Protein AF-A0A8T4VM24-F1 (afdb_monomer_lite)

Foldseek 3Di:
DPPPVVVVVVVVVVVVVVVVVPPDDPPPPPVPPPQAQDAQALVVAPLSDWQDLHSGGTGHDDPLADALDARPQRQWGQHPVSHIDGAAEFFDFADWFSSHRDGDCSHPPPDDVVVVQNWRWTQDPRGTHTDRPDDPLVVVVWDKWFFPVQADPVLDGDPPDPDTDIDTDNAPPLADPVRGDACNTRVSNHD

Secondary structure (DSSP, 8-state):
--SHHHHHHHHHHHHHHHHHTTS------------PPEESSGGGSTTS-EE-SSTTSEEEPPSSPPTT-B-TTSSEEE-TTS-EEEPB-TT-B-SSGGGB----GGG-TT--TTTS--EEEEEETTEEEEEE---HHHHTT-EEEE-GGGB-TTS-B-TT-SS--EEEE-TTSS---TTT--TTT-TTT--

Radius of gyration: 28.68 Å; chains: 1; bounding box: 94×38×61 Å

pLDDT: mean 78.23, std 16.83, range [34.44, 97.75]

Structure (mmCIF, N/CA/C/O backbone):
data_AF-A0A8T4VM24-F1
#
_entry.id   AF-A0A8T4VM24-F1
#
loop_
_atom_site.group_PDB
_atom_site.id
_atom_site.type_symbol
_atom_site.label_atom_id
_atom_site.label_alt_id
_atom_site.label_comp_id
_atom_site.label_asym_id
_atom_site.label_entity_id
_atom_site.label_seq_id
_atom_site.pdbx_PDB_ins_code
_atom_site.Cartn_x
_atom_site.Cartn_y
_atom_site.Cartn_z
_atom_site.occupancy
_atom_site.B_iso_or_equiv
_atom_site.auth_seq_id
_atom_site.auth_comp_id
_atom_site.auth_asym_id
_atom_site.auth_atom_id
_atom_site.pdbx_PDB_model_num
ATOM 1 N N . MET A 1 1 ? 70.307 11.155 39.163 1.00 54.69 1 MET A N 1
ATOM 2 C CA . MET A 1 1 ? 69.550 10.324 38.195 1.00 54.69 1 MET A CA 1
ATOM 3 C C . MET A 1 1 ? 68.035 10.448 38.436 1.00 54.69 1 MET A C 1
ATOM 5 O O . MET A 1 1 ? 67.417 9.500 38.891 1.00 54.69 1 MET A O 1
ATOM 9 N N . LYS A 1 2 ? 67.427 11.621 38.186 1.00 53.53 2 LYS A N 1
ATOM 10 C CA . LYS A 1 2 ? 65.974 11.867 38.383 1.00 53.53 2 LYS A CA 1
ATOM 11 C C . LYS A 1 2 ? 65.293 12.600 37.208 1.00 53.53 2 LYS A C 1
ATOM 13 O O . LYS A 1 2 ? 64.174 13.062 37.354 1.00 53.53 2 LYS A O 1
ATOM 18 N N . SER A 1 3 ? 65.947 12.705 36.045 1.00 57.78 3 SER A N 1
ATOM 19 C CA . SER A 1 3 ? 65.457 13.546 34.932 1.00 57.78 3 SER A CA 1
ATOM 20 C C . SER A 1 3 ? 64.885 12.765 33.737 1.00 57.78 3 SER A C 1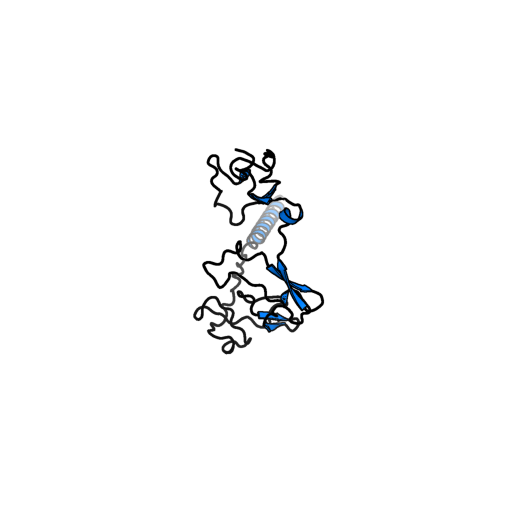
ATOM 22 O O . SER A 1 3 ? 64.125 13.311 32.947 1.00 57.78 3 SER A O 1
ATOM 24 N N . LEU A 1 4 ? 65.192 11.468 33.600 1.00 56.41 4 LEU A N 1
ATOM 25 C CA . LEU A 1 4 ? 64.791 10.709 32.405 1.00 56.41 4 LEU A CA 1
ATOM 26 C C . LEU A 1 4 ? 63.320 10.249 32.437 1.00 56.41 4 LEU A C 1
ATOM 28 O O . LEU A 1 4 ? 62.682 10.142 31.395 1.00 56.41 4 LEU A O 1
ATOM 32 N N . SER A 1 5 ? 62.762 10.019 33.632 1.00 63.94 5 SER A N 1
ATOM 33 C CA . SER A 1 5 ? 61.401 9.481 33.787 1.00 63.94 5 SER A CA 1
ATOM 34 C C . SER A 1 5 ? 60.309 10.501 33.457 1.00 63.94 5 SER A C 1
ATOM 36 O O . SER A 1 5 ? 59.282 10.131 32.896 1.00 63.94 5 SER A O 1
ATOM 38 N N . SER A 1 6 ? 60.524 11.782 33.771 1.00 63.25 6 SER A N 1
ATOM 39 C CA . SER A 1 6 ? 59.529 12.832 33.509 1.00 63.25 6 SER A CA 1
ATOM 40 C C . SER A 1 6 ? 59.465 13.214 32.030 1.00 63.25 6 SER A C 1
ATOM 42 O O . SER A 1 6 ? 58.408 13.600 31.541 1.00 63.25 6 SER A O 1
ATOM 44 N N . PHE A 1 7 ? 60.574 13.059 31.301 1.00 68.56 7 PHE A N 1
ATOM 45 C CA . PHE A 1 7 ? 60.635 13.379 29.875 1.00 68.56 7 PHE A CA 1
ATOM 46 C C . PHE A 1 7 ? 59.902 12.333 29.020 1.00 68.56 7 PHE A C 1
ATOM 48 O O . PHE A 1 7 ? 59.173 12.685 28.097 1.00 68.56 7 PHE A O 1
ATOM 55 N N . LEU A 1 8 ? 60.016 11.049 29.381 1.00 69.44 8 LEU A N 1
ATOM 56 C CA . LEU A 1 8 ? 59.275 9.962 28.729 1.00 69.44 8 LEU A CA 1
ATOM 57 C C . LEU A 1 8 ? 57.761 10.060 28.971 1.00 69.44 8 LEU A C 1
ATOM 59 O O . LEU A 1 8 ? 56.984 9.818 28.051 1.00 69.44 8 LEU A O 1
ATOM 63 N N . PHE A 1 9 ? 57.340 10.481 30.169 1.00 71.00 9 PHE A N 1
ATOM 64 C CA . PHE A 1 9 ? 55.920 10.686 30.477 1.00 71.00 9 PHE A CA 1
ATOM 65 C C . PHE A 1 9 ? 55.301 11.834 29.671 1.00 71.00 9 PHE A C 1
ATOM 67 O O . PHE A 1 9 ? 54.174 11.708 29.197 1.00 71.00 9 PHE A O 1
ATOM 74 N N . LEU A 1 10 ? 56.046 12.927 29.467 1.00 72.88 10 LEU A N 1
ATOM 75 C CA . LEU A 1 10 ? 55.576 14.069 28.681 1.00 72.88 10 LEU A CA 1
ATOM 76 C C . LEU A 1 10 ? 55.412 13.707 27.195 1.00 72.88 10 LEU A C 1
ATOM 78 O O . LEU A 1 10 ? 54.407 14.057 26.584 1.00 72.88 10 LEU A O 1
ATOM 82 N N . ILE A 1 11 ? 56.365 12.955 26.628 1.00 75.69 11 ILE A N 1
ATOM 83 C CA . ILE A 1 11 ? 56.291 12.492 25.233 1.00 75.69 11 ILE A CA 1
ATOM 84 C C . ILE A 1 11 ? 55.108 11.535 25.045 1.00 75.69 11 ILE A C 1
ATOM 86 O O . ILE A 1 11 ? 54.380 11.658 24.062 1.00 75.69 11 ILE A O 1
ATOM 90 N N . PHE A 1 12 ? 54.871 10.632 26.001 1.00 74.56 12 PHE A N 1
ATOM 91 C CA . PHE A 1 12 ? 53.735 9.712 25.946 1.00 74.56 12 PHE A CA 1
ATOM 92 C C . PHE A 1 12 ? 52.389 10.453 26.010 1.00 74.56 12 PHE A C 1
ATOM 94 O O . PHE A 1 12 ? 51.487 10.144 25.236 1.00 74.56 12 PHE A O 1
ATOM 101 N N . PHE A 1 13 ? 52.266 11.483 26.856 1.00 71.38 13 PHE A N 1
ATOM 102 C CA . PHE A 1 13 ? 51.047 12.297 26.947 1.00 71.38 13 PHE A CA 1
ATOM 103 C C . PHE A 1 13 ? 50.781 13.127 25.682 1.00 71.38 13 PHE A C 1
ATOM 105 O O . PHE A 1 13 ? 49.633 13.241 25.256 1.00 71.38 13 PHE A O 1
ATOM 112 N N . ILE A 1 14 ? 51.829 13.664 25.046 1.00 72.94 14 ILE A N 1
ATOM 113 C CA . ILE A 1 14 ? 51.708 14.387 23.769 1.00 72.94 14 ILE A CA 1
ATOM 114 C C . ILE A 1 14 ? 51.283 13.430 22.646 1.00 72.94 14 ILE A C 1
ATOM 116 O O . ILE A 1 14 ? 50.411 13.775 21.849 1.00 72.94 14 ILE A O 1
ATOM 120 N N . PHE A 1 15 ? 51.828 12.209 22.609 1.00 66.94 15 PHE A N 1
ATOM 121 C CA . PHE A 1 15 ? 51.398 11.187 21.649 1.00 66.94 15 PHE A CA 1
ATOM 122 C C . PHE A 1 15 ? 49.940 10.757 21.868 1.00 66.94 15 PHE A C 1
ATOM 124 O O . PHE A 1 15 ? 49.201 10.590 20.899 1.00 66.94 15 PHE A O 1
ATOM 131 N N . LEU A 1 16 ? 49.496 10.639 23.124 1.00 66.06 16 LEU A N 1
ATOM 132 C CA . LEU A 1 16 ? 48.107 10.303 23.447 1.00 66.06 16 LEU A CA 1
ATOM 133 C C . LEU A 1 16 ? 47.133 11.424 23.032 1.00 66.06 16 LEU A C 1
ATOM 135 O O . LEU A 1 16 ? 46.078 11.142 22.469 1.00 66.06 16 LEU A O 1
ATOM 139 N N . LEU A 1 17 ? 47.502 12.694 23.236 1.00 61.34 17 LEU A N 1
ATOM 140 C CA . LEU A 1 17 ? 46.703 13.856 22.814 1.00 61.34 17 LEU A CA 1
ATOM 141 C C . LEU A 1 17 ? 46.609 13.995 21.283 1.00 61.34 17 LEU A C 1
ATOM 143 O O . LEU A 1 17 ? 45.563 14.392 20.763 1.00 61.34 17 LEU A O 1
ATOM 147 N N . LEU A 1 18 ? 47.663 13.618 20.549 1.00 59.31 18 LEU A N 1
ATOM 148 C CA . LEU A 1 18 ? 47.644 13.592 19.081 1.00 59.31 18 LEU A CA 1
ATOM 149 C C . LEU A 1 18 ? 46.754 12.468 18.526 1.00 59.31 18 LEU A C 1
ATOM 151 O O . LEU A 1 18 ? 46.102 12.667 17.503 1.00 59.31 18 LEU A O 1
ATOM 155 N N . LEU A 1 19 ? 46.662 11.322 19.209 1.00 57.09 19 LEU A N 1
ATOM 156 C CA . LEU A 1 19 ? 45.787 10.217 18.795 1.00 57.09 19 LEU A CA 1
ATOM 157 C C . LEU A 1 19 ? 44.297 10.506 19.049 1.00 57.09 19 LEU A C 1
ATOM 159 O O . LEU A 1 19 ? 43.461 10.109 18.242 1.00 57.09 19 LEU A O 1
ATOM 163 N N . VAL A 1 20 ? 43.953 11.251 20.107 1.00 55.91 20 VAL A N 1
ATOM 164 C CA . VAL A 1 20 ? 42.552 11.618 20.416 1.00 55.91 20 VAL A CA 1
ATOM 165 C C . VAL A 1 20 ? 42.002 12.702 19.473 1.00 55.91 20 VAL A C 1
ATOM 167 O O . VAL A 1 20 ? 40.793 12.809 19.289 1.00 55.91 20 VAL A O 1
ATOM 170 N N . SER A 1 21 ? 42.865 13.459 18.788 1.00 50.72 21 SER A N 1
ATOM 171 C CA . SER A 1 21 ? 42.436 14.520 17.859 1.00 50.72 21 SER A CA 1
ATOM 172 C C . SER A 1 21 ? 42.101 14.032 16.437 1.00 50.72 21 SER A C 1
ATOM 174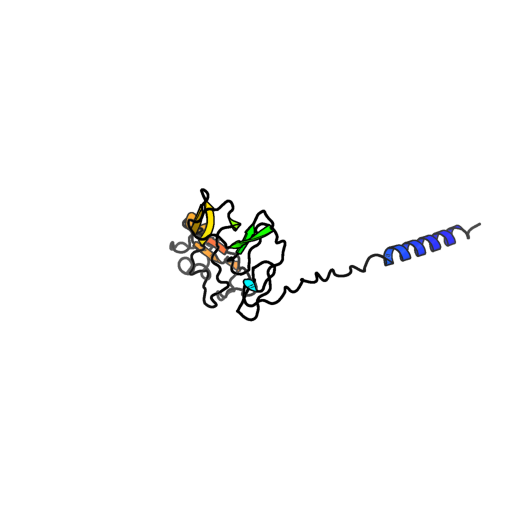 O O . SER A 1 21 ? 41.745 14.847 15.589 1.00 50.72 21 SER A O 1
ATOM 176 N N . CYS A 1 22 ? 42.197 12.726 16.146 1.00 47.12 22 CYS A N 1
ATOM 177 C CA . CYS A 1 22 ? 41.862 12.169 14.822 1.00 47.12 22 CYS A CA 1
ATOM 178 C C . CYS A 1 22 ? 40.456 11.555 14.713 1.00 47.12 22 CYS A C 1
ATOM 180 O O . CYS A 1 22 ? 40.045 11.164 13.622 1.00 47.12 22 CYS A O 1
ATOM 182 N N . THR A 1 23 ? 39.675 11.506 15.789 1.00 52.84 23 THR A N 1
ATOM 183 C CA . THR A 1 23 ? 38.293 11.007 15.751 1.00 52.84 23 THR A CA 1
ATOM 184 C C . THR A 1 23 ? 37.308 12.153 15.887 1.00 52.84 23 THR A C 1
ATOM 186 O O . THR A 1 23 ? 36.787 12.371 16.971 1.00 52.84 23 THR A O 1
ATOM 189 N N . GLN A 1 24 ? 37.083 12.893 14.798 1.00 49.53 24 GLN A N 1
ATOM 190 C CA . GLN A 1 24 ? 35.787 13.489 14.428 1.00 49.53 24 GLN A CA 1
ATOM 191 C C . GLN A 1 24 ? 35.957 14.401 13.210 1.00 49.53 24 GLN A C 1
ATOM 193 O O . GLN A 1 24 ? 35.936 15.626 13.270 1.00 49.53 24 GLN A O 1
ATOM 198 N N . LYS A 1 25 ? 36.065 13.763 12.049 1.00 38.47 25 LYS A N 1
ATOM 199 C CA . LYS A 1 25 ? 35.406 14.280 10.858 1.00 38.47 25 LYS A CA 1
ATOM 200 C C . LYS A 1 25 ? 34.640 13.112 10.266 1.00 38.47 25 LYS A C 1
ATOM 202 O O . LYS A 1 25 ? 35.068 12.480 9.307 1.00 38.47 25 LYS A O 1
ATOM 207 N N . THR A 1 26 ? 33.515 12.782 10.899 1.00 41.69 26 THR A N 1
ATOM 208 C CA . THR A 1 26 ? 32.402 12.203 10.156 1.00 41.69 26 THR A CA 1
ATOM 209 C C . THR A 1 26 ? 32.073 13.246 9.102 1.00 41.69 26 THR A C 1
ATOM 211 O O . THR A 1 26 ? 31.365 14.216 9.369 1.00 41.69 26 THR A O 1
ATOM 214 N N . ASN A 1 27 ? 32.688 13.110 7.926 1.00 38.38 27 ASN A N 1
ATOM 215 C CA . ASN A 1 27 ? 32.077 13.607 6.714 1.00 38.38 27 ASN A CA 1
ATOM 216 C C . ASN A 1 27 ? 30.661 13.059 6.788 1.00 38.38 27 ASN A C 1
ATOM 218 O O . ASN A 1 27 ? 30.475 11.840 6.773 1.00 38.38 27 ASN A O 1
ATOM 222 N N . GLY A 1 28 ? 29.694 13.950 7.006 1.00 36.78 28 GLY A N 1
ATOM 223 C CA . GLY A 1 28 ? 28.322 13.618 6.714 1.00 36.78 28 GLY A CA 1
ATOM 224 C C . GLY A 1 28 ? 28.366 13.033 5.316 1.00 36.78 28 GLY A C 1
ATOM 225 O O . GLY A 1 28 ? 28.791 13.706 4.376 1.00 36.78 28 GLY A O 1
ATOM 226 N N . ASN A 1 29 ? 28.028 11.752 5.205 1.00 35.75 29 ASN A N 1
ATOM 227 C CA . ASN A 1 29 ? 27.431 11.273 3.982 1.00 35.75 29 ASN A CA 1
ATOM 228 C C . ASN A 1 29 ? 26.190 12.152 3.823 1.00 35.75 29 ASN A C 1
ATOM 230 O O . ASN A 1 29 ? 25.115 11.821 4.314 1.00 35.75 29 ASN A O 1
ATOM 234 N N . GLU A 1 30 ? 26.351 13.305 3.176 1.00 35.56 30 GLU A N 1
ATOM 235 C CA . GLU A 1 30 ? 25.342 13.742 2.237 1.00 35.56 30 GLU A CA 1
ATOM 236 C C . GLU A 1 30 ? 25.200 12.551 1.300 1.00 35.56 30 GLU A C 1
ATOM 238 O O . GLU A 1 30 ? 26.004 12.336 0.390 1.00 35.56 30 GLU A O 1
ATOM 243 N N . ILE A 1 31 ? 24.225 11.699 1.611 1.00 37.66 31 ILE A N 1
ATOM 244 C CA . ILE A 1 31 ? 23.592 10.871 0.609 1.00 37.66 31 ILE A CA 1
ATOM 245 C C . ILE A 1 31 ? 23.132 11.907 -0.407 1.00 37.66 31 ILE A C 1
ATOM 247 O O . ILE A 1 31 ? 22.137 12.597 -0.195 1.00 37.66 31 ILE A O 1
ATOM 251 N N . LYS A 1 32 ? 23.936 12.116 -1.454 1.00 34.44 32 LYS A N 1
ATOM 252 C CA . LYS A 1 32 ? 23.466 12.766 -2.663 1.00 34.44 32 LYS A CA 1
ATOM 253 C C . LYS A 1 32 ? 22.351 11.859 -3.136 1.00 34.44 32 LYS A C 1
ATOM 255 O O . LYS A 1 32 ? 22.608 10.822 -3.735 1.00 34.44 32 LYS A O 1
ATOM 260 N N . GLN A 1 33 ? 21.134 12.206 -2.745 1.00 44.69 33 GLN A N 1
ATOM 261 C CA . GLN A 1 33 ? 19.932 11.700 -3.360 1.00 44.69 33 GLN A CA 1
ATOM 262 C C . GLN A 1 33 ? 20.131 12.041 -4.836 1.00 44.69 33 GLN A C 1
ATOM 264 O O . GLN A 1 33 ? 20.170 13.222 -5.188 1.00 44.69 33 GLN A O 1
ATOM 269 N N . GLU A 1 34 ? 20.459 11.041 -5.656 1.00 51.16 34 GLU A N 1
ATOM 270 C CA . GLU A 1 34 ? 20.557 11.224 -7.098 1.00 51.16 34 GLU A CA 1
ATOM 271 C C . GLU A 1 34 ? 19.200 11.767 -7.532 1.00 51.16 34 GLU A C 1
ATOM 273 O O . GLU A 1 34 ? 18.199 11.055 -7.519 1.00 51.16 34 GLU A O 1
ATOM 278 N N . GLN A 1 35 ? 19.138 13.073 -7.794 1.00 56.75 35 GLN A N 1
ATOM 279 C CA . GLN A 1 35 ? 17.947 13.695 -8.342 1.00 56.75 35 GLN A CA 1
ATOM 280 C C . GLN A 1 35 ? 17.743 13.051 -9.713 1.00 56.75 35 GLN A C 1
ATOM 282 O O . GLN A 1 35 ? 18.583 13.210 -10.602 1.00 56.75 35 GLN A O 1
ATOM 287 N N . GLY A 1 36 ? 16.694 12.235 -9.831 1.00 67.62 36 GLY A N 1
ATOM 288 C CA . GLY A 1 36 ? 16.365 11.521 -11.060 1.00 67.62 36 GLY A CA 1
ATOM 289 C C . GLY A 1 36 ? 16.137 12.484 -12.226 1.00 67.62 36 GLY A C 1
ATOM 290 O O . GLY A 1 36 ? 15.874 13.668 -12.035 1.00 67.62 36 GLY A O 1
ATOM 291 N N . ILE A 1 37 ? 16.263 11.980 -13.454 1.00 82.75 37 ILE A N 1
ATOM 292 C CA . ILE A 1 37 ? 16.047 12.775 -14.672 1.00 82.75 37 ILE A CA 1
ATOM 293 C C . ILE A 1 37 ? 14.566 13.138 -14.766 1.00 82.75 37 ILE A C 1
ATOM 295 O O . ILE A 1 37 ? 13.736 12.235 -14.753 1.00 82.75 37 ILE A O 1
ATOM 299 N N . ASP A 1 38 ? 14.231 14.41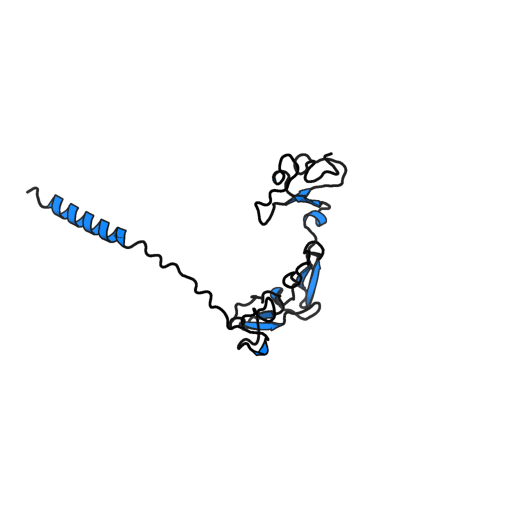9 -14.904 1.00 86.88 38 ASP A N 1
ATOM 300 C CA . ASP A 1 38 ? 12.834 14.832 -15.047 1.00 86.88 38 ASP A CA 1
ATOM 301 C C . ASP A 1 38 ? 12.168 14.171 -16.260 1.00 86.88 38 ASP A C 1
ATOM 303 O O . ASP A 1 38 ? 12.717 14.128 -17.366 1.00 86.88 38 ASP A O 1
ATOM 307 N N . CYS A 1 39 ? 10.942 13.702 -16.076 1.00 83.88 39 CYS A N 1
ATOM 308 C CA . CYS A 1 39 ? 10.157 13.077 -17.124 1.00 83.88 39 CYS A CA 1
ATOM 309 C C . CYS A 1 39 ? 8.696 13.497 -17.040 1.00 83.88 39 CYS A C 1
ATOM 311 O O . CYS A 1 39 ? 8.155 13.791 -15.978 1.00 83.88 39 CYS A O 1
ATOM 313 N N . ARG A 1 40 ? 8.038 13.527 -18.198 1.00 82.38 40 ARG A N 1
ATOM 314 C CA . ARG A 1 40 ? 6.594 13.794 -18.318 1.00 82.38 40 ARG A CA 1
ATOM 315 C C . ARG A 1 40 ? 5.812 12.546 -18.703 1.00 82.38 40 ARG A C 1
ATOM 317 O O . ARG A 1 40 ? 4.647 12.412 -18.357 1.00 82.38 40 ARG A O 1
ATOM 324 N N . GLU A 1 41 ? 6.482 11.630 -19.393 1.00 83.19 41 GLU A N 1
ATOM 325 C CA . GLU A 1 41 ? 5.939 10.380 -19.903 1.00 83.19 41 GLU A CA 1
ATOM 326 C C . GLU A 1 41 ? 6.970 9.265 -19.703 1.00 83.19 41 GLU A C 1
ATOM 328 O O . GLU A 1 41 ? 8.177 9.510 -19.726 1.00 83.19 41 GLU A O 1
ATOM 333 N N . HIS A 1 42 ? 6.494 8.030 -19.543 1.00 85.38 42 HIS A N 1
ATOM 334 C CA . HIS A 1 42 ? 7.317 6.826 -19.377 1.00 85.38 42 HIS A CA 1
ATOM 335 C C . HIS A 1 42 ? 8.352 6.643 -20.501 1.00 85.38 42 HIS A C 1
ATOM 337 O O . HIS A 1 42 ? 9.501 6.293 -20.243 1.00 85.38 42 HIS A O 1
ATOM 343 N N . SER A 1 43 ? 7.965 6.966 -21.739 1.00 83.62 43 SER A N 1
ATOM 344 C CA . SER A 1 43 ? 8.801 6.875 -22.945 1.00 83.62 43 SER A CA 1
ATOM 345 C C . SER A 1 43 ? 10.029 7.792 -22.931 1.00 83.62 43 SER A C 1
ATOM 347 O O . SER A 1 43 ? 10.970 7.555 -23.687 1.00 83.62 43 SER A O 1
ATOM 349 N N . ALA A 1 44 ? 10.036 8.832 -22.091 1.00 86.12 44 ALA A N 1
ATOM 350 C CA . ALA A 1 44 ? 11.164 9.749 -21.963 1.00 86.12 44 ALA A CA 1
ATOM 351 C C . ALA A 1 44 ? 12.309 9.166 -21.119 1.00 86.12 44 ALA A C 1
ATOM 353 O O . ALA A 1 44 ? 13.430 9.672 -21.174 1.00 86.12 44 ALA A O 1
ATOM 354 N N . CYS A 1 45 ? 12.038 8.118 -20.339 1.00 86.44 45 CYS A N 1
ATOM 355 C CA . CYS A 1 45 ? 12.998 7.548 -19.409 1.00 86.44 45 CYS A CA 1
ATOM 356 C C . CYS A 1 45 ? 13.791 6.398 -20.025 1.00 86.44 45 CYS A C 1
ATOM 358 O O . CYS A 1 45 ? 13.193 5.538 -20.670 1.00 86.44 45 CYS A O 1
ATOM 360 N N . PRO A 1 46 ? 15.109 6.306 -19.761 1.00 87.44 46 PRO A N 1
ATOM 361 C CA . PRO A 1 46 ? 15.901 5.134 -20.135 1.00 87.44 46 PRO A CA 1
ATOM 362 C C . PRO A 1 46 ? 15.321 3.829 -19.577 1.00 87.44 46 PRO A C 1
ATOM 364 O O . PRO A 1 46 ? 15.240 2.843 -20.299 1.00 87.44 46 PRO A O 1
ATOM 367 N N . SER A 1 47 ? 14.826 3.877 -18.337 1.00 86.81 47 SER A N 1
ATOM 368 C CA . SER A 1 47 ? 14.151 2.767 -17.658 1.00 86.81 47 SER A CA 1
ATOM 369 C C . SER A 1 47 ? 12.761 2.447 -18.213 1.00 86.81 47 SER A C 1
ATOM 371 O O . SER A 1 47 ? 12.123 1.493 -17.773 1.00 86.81 47 SER A O 1
ATOM 373 N N . GLY A 1 48 ? 12.242 3.274 -19.125 1.00 88.06 48 GLY A N 1
ATOM 374 C CA . GLY A 1 48 ? 10.870 3.189 -19.610 1.00 88.06 48 GLY A CA 1
ATOM 375 C C . GLY A 1 48 ? 9.819 3.518 -18.549 1.00 88.06 48 GLY A C 1
ATOM 376 O O . GLY A 1 48 ? 8.639 3.305 -18.806 1.00 88.06 48 GLY A O 1
ATOM 377 N N . VAL A 1 49 ? 10.209 4.023 -17.369 1.00 88.69 49 VAL A N 1
ATOM 378 C CA . VAL A 1 49 ? 9.282 4.352 -16.281 1.00 88.69 49 VAL A CA 1
ATOM 379 C C . VAL A 1 49 ? 9.555 5.736 -15.715 1.00 88.69 49 VAL A C 1
ATOM 381 O O . VAL A 1 49 ? 10.621 6.030 -15.184 1.00 88.69 49 VAL A O 1
ATOM 384 N N . CYS A 1 50 ? 8.533 6.580 -15.795 1.00 88.12 50 CYS A N 1
ATOM 385 C CA . CYS A 1 50 ? 8.477 7.867 -15.140 1.00 88.12 50 CYS A CA 1
ATOM 386 C C . CYS A 1 50 ? 7.707 7.748 -13.814 1.00 88.12 50 CYS A C 1
ATOM 388 O O . CYS A 1 50 ? 6.520 7.415 -13.817 1.00 88.12 50 CYS A O 1
ATOM 390 N N . ASN A 1 51 ? 8.385 7.987 -12.691 1.00 82.19 51 ASN A N 1
ATOM 391 C CA . ASN A 1 51 ? 7.805 7.992 -11.348 1.00 82.19 51 ASN A CA 1
ATOM 392 C C . ASN A 1 51 ? 7.220 9.387 -11.063 1.00 82.19 51 ASN A C 1
ATOM 394 O O . ASN A 1 51 ? 7.935 10.376 -11.223 1.00 82.19 51 ASN A O 1
ATOM 398 N N . HIS A 1 52 ? 5.924 9.512 -10.743 1.00 69.50 52 HIS A N 1
ATOM 399 C CA . HIS A 1 52 ? 5.200 10.780 -10.970 1.00 69.50 52 HIS A CA 1
ATOM 400 C C . HIS A 1 52 ? 4.141 11.171 -9.932 1.00 69.50 52 HIS A C 1
ATOM 402 O O . HIS A 1 52 ? 3.283 10.354 -9.611 1.00 69.50 52 HIS A O 1
ATOM 408 N N . TYR A 1 53 ? 4.128 12.468 -9.563 1.00 58.12 53 TYR A N 1
ATOM 409 C CA . TYR A 1 53 ? 3.182 13.182 -8.670 1.00 58.12 53 TYR A CA 1
ATOM 410 C C . TYR A 1 53 ? 2.183 14.104 -9.416 1.00 58.12 53 TYR A C 1
ATOM 412 O O . TYR A 1 53 ? 1.098 14.367 -8.908 1.00 58.12 53 TYR A O 1
ATOM 420 N N . LYS A 1 54 ? 2.527 14.606 -10.612 1.00 50.09 54 LYS A N 1
ATOM 421 C CA . LYS A 1 54 ? 1.732 15.450 -11.545 1.00 50.09 54 LYS A CA 1
ATOM 422 C C . LYS A 1 54 ? 2.603 15.650 -12.788 1.00 50.09 54 LYS A C 1
ATOM 424 O O . LYS A 1 54 ? 3.807 15.749 -12.612 1.00 50.09 54 LYS A O 1
ATOM 429 N N . ALA A 1 55 ? 2.035 15.792 -13.989 1.00 51.72 55 ALA A N 1
ATOM 430 C CA . ALA A 1 55 ? 2.748 15.798 -15.286 1.00 51.72 55 ALA A CA 1
ATOM 431 C C . ALA A 1 55 ? 4.045 16.647 -15.393 1.00 51.72 55 ALA A C 1
ATOM 433 O O . ALA A 1 55 ? 4.866 16.375 -16.266 1.00 51.72 55 ALA A O 1
ATOM 434 N N . ASP A 1 56 ? 4.261 17.622 -14.504 1.00 54.84 56 ASP A N 1
ATOM 435 C CA . ASP A 1 56 ? 5.434 18.504 -14.462 1.00 54.84 56 ASP A CA 1
ATOM 436 C C . ASP A 1 56 ? 6.499 18.147 -13.395 1.00 54.84 56 ASP A C 1
ATOM 438 O O . ASP A 1 56 ? 7.494 18.857 -13.293 1.00 54.84 56 ASP A O 1
ATOM 442 N N . LEU A 1 57 ? 6.306 17.098 -12.582 1.00 65.75 57 LEU A N 1
ATOM 443 C CA . LEU A 1 57 ? 7.127 16.791 -11.391 1.00 65.75 57 LEU A CA 1
ATOM 444 C C . LEU A 1 57 ? 7.613 15.333 -11.322 1.00 65.75 57 LEU A C 1
ATOM 446 O O . LEU A 1 57 ? 7.807 14.785 -10.239 1.00 65.75 57 LEU A O 1
ATOM 450 N N . GLY A 1 58 ? 7.752 14.677 -12.467 1.00 77.19 58 GLY A N 1
ATOM 451 C CA . GLY A 1 58 ? 8.124 13.267 -12.524 1.00 77.19 58 GLY A CA 1
ATOM 452 C C . GLY A 1 58 ? 9.603 13.117 -12.675 1.00 77.19 58 GLY A C 1
ATOM 453 O O . GLY A 1 58 ? 10.238 13.932 -13.333 1.00 77.19 58 GLY A O 1
ATOM 454 N N . THR A 1 59 ? 10.129 12.042 -12.114 1.00 87.44 59 THR A N 1
ATOM 455 C CA . THR A 1 59 ? 11.529 11.671 -12.268 1.00 87.44 59 THR A CA 1
ATOM 456 C C . THR A 1 59 ? 11.621 10.255 -12.801 1.00 87.44 59 THR A C 1
ATOM 458 O O . THR A 1 59 ? 10.800 9.391 -12.491 1.00 87.44 59 THR A O 1
ATOM 461 N N . CYS A 1 60 ? 12.596 10.009 -13.662 1.00 87.88 60 CYS A N 1
ATOM 462 C CA . CYS A 1 60 ? 12.818 8.690 -14.206 1.00 87.88 60 CYS A CA 1
ATOM 463 C C . CYS A 1 60 ? 13.191 7.739 -13.084 1.00 87.88 60 CYS A C 1
ATOM 465 O O . CYS A 1 60 ? 14.095 8.020 -12.295 1.00 87.88 60 CYS A O 1
ATOM 467 N N . ALA A 1 61 ? 12.498 6.605 -13.047 1.00 87.62 61 ALA A N 1
ATOM 468 C CA . ALA A 1 61 ? 12.814 5.547 -12.116 1.00 87.62 61 ALA A CA 1
ATOM 469 C C . ALA A 1 61 ? 14.238 5.045 -12.387 1.00 87.62 61 ALA A C 1
ATOM 471 O O . ALA A 1 61 ? 14.648 4.914 -13.547 1.00 87.62 61 ALA A O 1
ATOM 472 N N . ILE A 1 62 ? 14.988 4.796 -11.316 1.00 85.88 62 ILE A N 1
ATOM 473 C CA . ILE A 1 62 ? 16.395 4.390 -11.376 1.00 85.88 62 ILE A CA 1
ATOM 474 C C . ILE A 1 62 ? 16.502 2.989 -11.995 1.00 85.88 62 ILE A C 1
ATOM 476 O O . ILE A 1 62 ? 15.617 2.148 -11.822 1.00 85.88 62 ILE A O 1
ATOM 480 N N . GLU A 1 63 ? 17.599 2.731 -12.708 1.00 81.88 63 GLU A N 1
ATOM 481 C CA . GLU A 1 63 ? 17.925 1.420 -13.266 1.00 81.88 63 GLU A CA 1
ATOM 482 C C . GLU A 1 63 ? 19.401 1.062 -12.988 1.00 81.88 63 GLU A C 1
ATOM 484 O O . GLU A 1 63 ? 20.280 1.901 -13.200 1.00 81.88 63 GLU A O 1
ATOM 489 N N . PRO A 1 64 ? 19.710 -0.170 -12.535 1.00 86.81 64 PRO A N 1
ATOM 490 C CA . PRO A 1 64 ? 18.770 -1.232 -12.172 1.00 86.81 64 PRO A CA 1
ATOM 491 C C . PRO A 1 64 ? 18.056 -0.938 -10.843 1.00 86.81 64 PRO A C 1
ATOM 493 O O . PRO A 1 64 ? 18.689 -0.526 -9.870 1.00 86.81 64 PRO A O 1
ATOM 496 N N . CYS A 1 65 ? 16.754 -1.213 -10.781 1.00 91.00 65 CYS A N 1
ATOM 497 C CA . CYS A 1 65 ? 15.951 -1.052 -9.564 1.00 91.00 65 CYS A CA 1
ATOM 498 C C . CYS A 1 65 ? 16.207 -2.181 -8.547 1.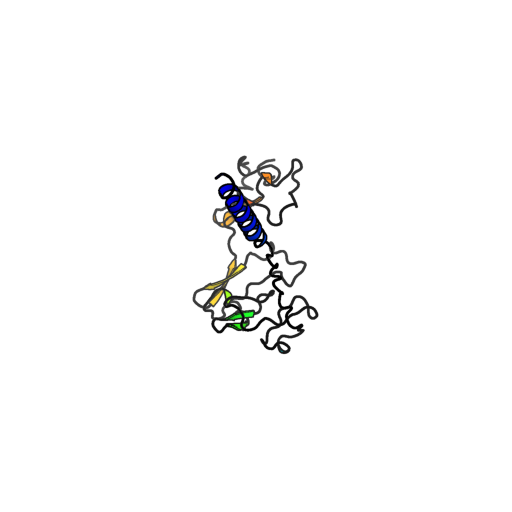00 91.00 65 CYS A C 1
ATOM 500 O O . CYS A 1 65 ? 16.944 -3.141 -8.823 1.00 91.00 65 CYS A O 1
ATOM 502 N N . SER A 1 66 ? 15.656 -2.062 -7.338 1.00 94.06 66 SER A N 1
ATOM 503 C CA . SER A 1 66 ? 15.709 -3.121 -6.320 1.00 94.06 66 SER A CA 1
ATOM 504 C C . SER A 1 66 ? 14.482 -4.022 -6.433 1.00 94.06 66 SER A C 1
ATOM 506 O O . SER A 1 66 ? 13.371 -3.520 -6.484 1.00 94.06 66 SER A O 1
ATOM 508 N N . THR A 1 67 ? 14.639 -5.348 -6.456 1.00 95.88 67 THR A N 1
ATOM 509 C CA . THR A 1 67 ? 13.492 -6.271 -6.559 1.00 95.88 67 THR A CA 1
ATOM 510 C C . THR A 1 67 ? 12.428 -5.980 -5.496 1.00 95.88 67 THR A C 1
ATOM 512 O O . THR A 1 67 ? 12.747 -5.848 -4.314 1.00 95.88 67 THR A O 1
ATOM 515 N N . GLY A 1 68 ? 11.169 -5.902 -5.926 1.00 93.06 68 GLY A N 1
ATOM 516 C CA . GLY A 1 68 ? 10.018 -5.584 -5.080 1.00 93.06 68 GLY A CA 1
ATOM 517 C C . GLY A 1 68 ? 9.795 -4.091 -4.827 1.00 93.06 68 GLY A C 1
ATOM 518 O O . GLY A 1 68 ? 8.764 -3.726 -4.264 1.00 93.06 68 GLY A O 1
ATOM 519 N N . GLU A 1 69 ? 10.714 -3.222 -5.257 1.00 93.75 69 GLU A N 1
ATOM 520 C CA . GLU A 1 69 ? 10.515 -1.770 -5.260 1.00 93.75 69 GLU A CA 1
ATOM 521 C C . GLU A 1 69 ? 9.317 -1.398 -6.146 1.00 93.75 69 GLU A C 1
ATOM 523 O O . GLU A 1 69 ? 9.079 -2.033 -7.176 1.00 93.75 69 GLU A O 1
ATOM 528 N N . LYS A 1 70 ? 8.556 -0.375 -5.746 1.00 91.12 70 LYS A N 1
ATOM 529 C CA . LYS A 1 70 ? 7.381 0.123 -6.473 1.00 91.12 70 LYS A CA 1
ATOM 530 C C . LYS A 1 70 ? 7.523 1.608 -6.769 1.00 91.12 70 LYS A C 1
ATOM 532 O O . LYS A 1 70 ? 8.171 2.329 -6.015 1.00 91.12 70 LYS A O 1
ATOM 537 N N . THR A 1 71 ? 6.885 2.061 -7.844 1.00 88.25 71 THR A N 1
ATOM 538 C CA . THR A 1 71 ? 6.684 3.498 -8.082 1.00 88.25 71 THR A CA 1
ATOM 539 C C . THR A 1 71 ? 5.681 4.075 -7.089 1.00 88.25 71 THR A C 1
ATOM 541 O O . THR A 1 71 ? 4.861 3.347 -6.535 1.00 88.25 71 THR A O 1
ATOM 544 N N . ASP A 1 72 ? 5.675 5.392 -6.904 1.00 83.00 72 ASP A N 1
ATOM 545 C CA . ASP A 1 72 ? 4.893 6.050 -5.847 1.00 83.00 72 ASP A CA 1
ATOM 546 C C . ASP A 1 72 ? 3.368 5.839 -5.998 1.00 83.00 72 ASP A C 1
ATOM 548 O O . ASP A 1 72 ? 2.608 5.802 -5.029 1.00 83.00 72 ASP A O 1
ATOM 552 N N . ASN A 1 73 ? 2.905 5.645 -7.235 1.00 82.19 73 ASN A N 1
ATOM 553 C CA . ASN A 1 73 ? 1.514 5.328 -7.573 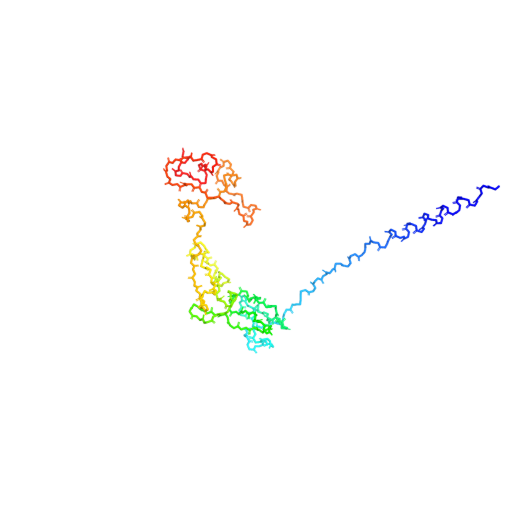1.00 82.19 73 ASN A CA 1
ATOM 554 C C . ASN A 1 73 ? 1.220 3.817 -7.662 1.00 82.19 73 ASN A C 1
ATOM 556 O O . ASN A 1 73 ? 0.117 3.442 -8.058 1.00 82.19 73 ASN A O 1
ATOM 560 N N . ASN A 1 74 ? 2.196 2.964 -7.340 1.00 88.81 74 ASN A N 1
ATOM 561 C CA . ASN A 1 74 ? 2.167 1.506 -7.462 1.00 88.81 74 ASN A CA 1
ATOM 562 C C . ASN A 1 74 ? 1.848 0.956 -8.862 1.00 88.81 74 ASN A C 1
ATOM 564 O O . ASN A 1 74 ? 1.575 -0.236 -8.979 1.00 88.81 74 ASN A O 1
ATOM 568 N N . ASN A 1 75 ? 1.894 1.762 -9.927 1.00 90.12 75 ASN A N 1
ATOM 569 C CA . ASN A 1 75 ? 1.619 1.297 -11.294 1.00 90.12 75 ASN A CA 1
ATOM 570 C C . ASN A 1 75 ? 2.730 0.408 -11.864 1.00 90.12 75 ASN A C 1
ATOM 572 O O . ASN A 1 75 ? 2.481 -0.317 -12.825 1.00 90.12 75 ASN A O 1
ATOM 576 N N . PHE A 1 76 ? 3.939 0.481 -11.307 1.00 93.69 76 PHE A N 1
ATOM 577 C CA . PHE A 1 76 ? 5.061 -0.356 -11.706 1.00 93.69 76 PHE A CA 1
ATOM 578 C C . PHE A 1 76 ? 5.736 -0.971 -10.482 1.00 93.69 76 PHE A C 1
ATOM 580 O O . PHE A 1 76 ? 5.786 -0.355 -9.413 1.00 93.69 76 PHE A O 1
ATOM 587 N N . PHE A 1 77 ? 6.298 -2.160 -10.672 1.00 94.88 77 PHE A N 1
ATOM 588 C CA . PHE A 1 77 ? 7.151 -2.842 -9.706 1.00 94.88 77 PHE A CA 1
ATOM 589 C C . PHE A 1 77 ? 8.463 -3.274 -10.364 1.00 94.88 77 PHE A C 1
ATOM 591 O O . PHE A 1 77 ? 8.554 -3.418 -11.584 1.00 94.88 77 PHE A O 1
ATOM 598 N N . CYS A 1 78 ? 9.487 -3.490 -9.549 1.00 95.88 78 CYS A N 1
ATOM 599 C CA . CYS A 1 78 ? 10.763 -4.022 -9.993 1.00 95.88 78 CYS A CA 1
ATOM 600 C C . CYS A 1 78 ? 10.786 -5.551 -9.867 1.00 95.88 78 CYS A C 1
ATOM 602 O O . CYS A 1 78 ? 10.669 -6.094 -8.764 1.00 95.88 78 CYS A O 1
ATOM 604 N N . ASN A 1 79 ? 10.953 -6.252 -10.986 1.00 96.06 79 ASN A N 1
ATOM 605 C CA . ASN A 1 79 ? 10.937 -7.713 -11.033 1.00 96.06 79 ASN A CA 1
ATOM 606 C C . ASN A 1 79 ? 12.264 -8.352 -10.544 1.00 96.06 79 ASN A C 1
ATOM 608 O O . ASN A 1 79 ? 13.210 -7.677 -10.115 1.00 96.06 79 ASN A O 1
ATOM 612 N N . LEU A 1 80 ? 12.355 -9.686 -10.617 1.00 96.00 80 LEU A N 1
ATOM 613 C CA . LEU A 1 80 ? 13.570 -10.442 -10.267 1.00 96.00 80 LEU A CA 1
ATOM 614 C C . LEU A 1 80 ? 14.773 -10.127 -11.176 1.00 96.00 80 LEU A C 1
ATOM 616 O O . LEU A 1 80 ? 15.915 -10.221 -10.730 1.00 96.00 80 LEU A O 1
ATOM 620 N N . ASP A 1 81 ? 14.528 -9.700 -12.418 1.00 96.19 81 ASP A N 1
ATOM 621 C CA . ASP A 1 81 ? 15.564 -9.275 -13.370 1.00 96.19 81 ASP A CA 1
ATOM 622 C C . ASP A 1 81 ? 16.048 -7.834 -13.129 1.00 96.19 81 ASP A C 1
ATOM 624 O O . ASP A 1 81 ? 16.869 -7.323 -13.893 1.00 96.19 81 ASP A O 1
ATOM 628 N N . ARG A 1 82 ? 15.546 -7.162 -12.084 1.00 94.31 82 ARG A N 1
ATOM 629 C CA . ARG A 1 82 ? 15.826 -5.752 -11.765 1.00 94.31 82 ARG A CA 1
ATOM 630 C C . ARG A 1 82 ? 15.383 -4.774 -12.857 1.00 94.31 82 ARG A C 1
ATOM 632 O O . ARG A 1 82 ? 16.024 -3.741 -13.072 1.00 94.31 82 ARG A O 1
ATOM 639 N N . ARG A 1 83 ? 14.284 -5.111 -13.533 1.00 94.00 83 ARG A N 1
ATOM 640 C CA . ARG A 1 83 ? 13.615 -4.281 -14.536 1.00 94.00 83 ARG A CA 1
ATOM 641 C C . ARG A 1 83 ? 12.237 -3.875 -14.045 1.00 94.00 83 ARG A C 1
ATOM 643 O O . ARG A 1 83 ? 11.569 -4.633 -13.342 1.00 94.00 83 ARG A O 1
ATOM 650 N N . TRP A 1 84 ? 11.820 -2.683 -14.442 1.00 94.25 84 TRP A N 1
ATOM 651 C CA . TRP A 1 84 ? 10.481 -2.200 -14.155 1.00 94.25 84 TRP A CA 1
ATOM 652 C C . TRP A 1 84 ? 9.448 -2.876 -15.058 1.00 94.25 84 TRP A C 1
ATOM 654 O O . TRP A 1 84 ? 9.613 -2.923 -16.276 1.00 94.25 84 TRP A O 1
ATOM 664 N N . GLU A 1 85 ? 8.362 -3.348 -14.458 1.00 95.50 85 GLU A N 1
ATOM 665 C CA . GLU A 1 85 ? 7.196 -3.909 -15.138 1.00 95.50 85 GLU A CA 1
ATOM 666 C C . GLU A 1 85 ? 5.914 -3.284 -14.594 1.00 95.50 85 GLU A C 1
ATOM 668 O O . GLU A 1 85 ? 5.885 -2.775 -13.474 1.00 95.50 85 GLU A O 1
ATOM 673 N N . SER A 1 86 ? 4.850 -3.295 -15.397 1.00 95.31 86 SER A N 1
ATOM 674 C CA . SER A 1 86 ? 3.540 -2.824 -14.951 1.00 95.31 86 SER A CA 1
ATOM 675 C C . SER A 1 86 ? 2.978 -3.746 -13.874 1.00 95.31 86 SER A C 1
ATOM 677 O O . SER A 1 86 ? 2.965 -4.964 -14.044 1.00 95.31 86 SER A O 1
ATOM 679 N N . SER A 1 87 ? 2.484 -3.158 -12.788 1.00 95.62 87 SER A N 1
ATOM 680 C CA . SER A 1 87 ? 1.809 -3.893 -11.724 1.00 95.62 87 SER A CA 1
ATOM 681 C C . SER A 1 87 ? 0.558 -4.582 -12.237 1.00 95.62 87 SER A C 1
ATOM 683 O O . SER A 1 87 ? -0.195 -4.040 -13.046 1.00 95.62 87 SER A O 1
ATOM 685 N N . LYS A 1 88 ? 0.346 -5.780 -11.714 1.00 96.62 88 LYS A N 1
ATOM 686 C CA . LYS A 1 88 ? -0.682 -6.715 -12.130 1.00 96.62 88 LYS A CA 1
ATOM 687 C C . LYS A 1 88 ? -2.000 -6.398 -11.443 1.00 96.62 88 LYS A C 1
ATOM 689 O O . LYS A 1 88 ? -2.046 -6.227 -10.223 1.00 96.62 88 LYS A O 1
ATOM 694 N N . ILE A 1 89 ? -3.070 -6.286 -12.213 1.00 93.81 89 ILE A N 1
ATOM 695 C CA . ILE A 1 89 ? -4.406 -6.004 -11.683 1.00 93.81 89 ILE A CA 1
ATOM 696 C C . ILE A 1 89 ? -5.090 -7.291 -11.204 1.00 93.81 89 ILE A C 1
ATOM 698 O O . ILE A 1 89 ? -4.566 -8.395 -11.338 1.00 93.81 89 ILE A O 1
ATOM 702 N N . GLU A 1 90 ? -6.268 -7.150 -10.603 1.00 93.50 90 GLU A N 1
ATOM 703 C CA . GLU A 1 90 ? -7.038 -8.280 -10.082 1.00 93.50 90 GLU A CA 1
ATOM 704 C C . GLU A 1 90 ? -7.270 -9.369 -11.149 1.00 93.50 90 GLU A C 1
ATOM 706 O O . GLU A 1 90 ? -7.661 -9.079 -12.280 1.00 93.50 90 GLU A O 1
ATOM 711 N N . ASN A 1 91 ? -7.072 -10.630 -10.756 1.00 96.06 91 ASN A N 1
ATOM 712 C CA . ASN A 1 91 ? -7.127 -11.849 -11.573 1.00 96.06 91 ASN A CA 1
ATOM 713 C C . ASN A 1 91 ? -5.989 -12.042 -12.591 1.00 96.06 91 ASN A C 1
ATOM 715 O O . ASN A 1 91 ? -6.002 -13.033 -13.323 1.00 96.06 91 ASN A O 1
ATOM 719 N N . GLU A 1 92 ? -4.993 -11.157 -12.644 1.00 97.62 92 GLU A N 1
ATOM 720 C CA . GLU A 1 92 ? -3.795 -11.401 -13.449 1.00 97.62 92 GLU A CA 1
ATOM 721 C C . GLU A 1 92 ? -2.821 -12.354 -12.751 1.00 97.62 92 GLU A C 1
ATOM 723 O O . GLU A 1 92 ? -2.747 -12.412 -11.523 1.00 97.62 92 GLU A O 1
ATOM 728 N N . GLN A 1 93 ? -2.066 -13.111 -13.551 1.00 97.75 93 GLN A N 1
ATOM 729 C CA . GLN A 1 93 ? -1.152 -14.131 -13.048 1.00 97.75 93 GLN A CA 1
ATOM 730 C C . GLN A 1 93 ? 0.055 -13.507 -12.351 1.00 97.75 93 GLN A C 1
ATOM 732 O O . GLN A 1 93 ? 0.814 -12.782 -12.990 1.00 97.75 93 GLN A O 1
ATOM 737 N N . CYS A 1 94 ? 0.308 -13.876 -11.103 1.00 97.69 94 CYS A N 1
ATOM 738 C CA . CYS A 1 94 ? 1.431 -13.389 -10.305 1.00 97.69 94 CYS A CA 1
ATOM 739 C C . CYS A 1 94 ? 2.261 -14.529 -9.710 1.00 97.69 94 CYS A C 1
ATOM 741 O O . CYS A 1 94 ? 1.780 -15.656 -9.566 1.00 97.69 94 CYS A O 1
ATOM 743 N N . ASP A 1 95 ? 3.491 -14.191 -9.328 1.00 97.62 95 ASP A N 1
ATOM 744 C CA . ASP A 1 95 ? 4.379 -15.062 -8.554 1.00 97.62 95 ASP A CA 1
ATOM 745 C C . ASP A 1 95 ? 4.672 -14.497 -7.152 1.00 97.62 95 ASP A C 1
ATOM 747 O O . ASP A 1 95 ? 4.936 -15.262 -6.223 1.00 97.62 95 ASP A O 1
ATOM 751 N N . PHE A 1 96 ? 4.578 -13.172 -6.968 1.00 97.06 96 PHE A N 1
ATOM 752 C CA . PHE A 1 96 ? 4.826 -12.498 -5.689 1.00 97.06 96 PHE A CA 1
ATOM 753 C C . PHE A 1 96 ? 3.816 -11.378 -5.407 1.00 97.06 96 PHE A C 1
ATOM 755 O O . PHE A 1 96 ? 3.324 -10.718 -6.319 1.00 97.06 96 PHE A O 1
ATOM 762 N N . ASP A 1 97 ? 3.566 -11.095 -4.125 1.00 95.56 97 ASP A N 1
ATOM 763 C CA . ASP A 1 97 ? 2.608 -10.064 -3.688 1.00 95.56 97 ASP A CA 1
ATOM 764 C C . ASP A 1 97 ? 2.944 -8.662 -4.204 1.00 95.56 97 ASP A C 1
ATOM 766 O O . ASP A 1 97 ? 2.054 -7.873 -4.528 1.00 95.56 97 ASP A O 1
ATOM 770 N N . TYR A 1 98 ? 4.236 -8.338 -4.306 1.00 94.62 98 TYR A N 1
ATOM 771 C CA . TYR A 1 98 ? 4.672 -7.031 -4.790 1.00 94.62 98 TYR A CA 1
ATOM 772 C C . TYR A 1 98 ? 4.346 -6.813 -6.273 1.00 94.62 98 TYR A C 1
ATOM 774 O O . TYR A 1 98 ? 4.326 -5.668 -6.711 1.00 94.62 98 TYR A O 1
ATOM 782 N N . GLU A 1 99 ? 4.054 -7.861 -7.040 1.00 97.00 99 GLU A N 1
ATOM 783 C CA . GLU A 1 99 ? 3.646 -7.713 -8.438 1.00 97.00 99 GLU A CA 1
ATOM 784 C C . GLU A 1 99 ? 2.229 -7.153 -8.550 1.00 97.00 99 GLU A C 1
ATOM 786 O O . GLU A 1 99 ? 1.893 -6.530 -9.552 1.00 97.00 99 GLU A O 1
ATOM 791 N N . CYS A 1 100 ? 1.397 -7.346 -7.523 1.00 95.75 100 CYS A N 1
ATOM 792 C CA . CYS A 1 100 ? 0.005 -6.931 -7.544 1.00 95.75 100 CYS A CA 1
ATOM 793 C C . CYS A 1 100 ? -0.155 -5.427 -7.292 1.00 95.75 100 CYS A C 1
ATOM 795 O O . CYS A 1 100 ? 0.534 -4.810 -6.465 1.00 95.75 100 CYS A O 1
ATOM 797 N N . TYR A 1 101 ? -1.089 -4.828 -8.028 1.00 92.50 101 TYR A N 1
ATOM 798 C CA . TYR A 1 101 ? -1.428 -3.420 -7.936 1.00 92.50 101 TYR A CA 1
ATOM 799 C C . TYR A 1 101 ? -2.181 -3.130 -6.638 1.00 92.50 101 TYR A C 1
ATOM 801 O O . TYR A 1 101 ? -3.338 -3.514 -6.460 1.00 92.50 101 TYR A O 1
ATOM 809 N N . GLN A 1 102 ? -1.528 -2.372 -5.762 1.00 86.88 102 GLN A N 1
ATOM 810 C CA . GLN A 1 102 ? -2.129 -1.854 -4.547 1.00 86.88 102 GLN A CA 1
ATOM 811 C C . GLN A 1 102 ? -2.626 -0.441 -4.820 1.00 86.88 102 GLN A C 1
ATOM 813 O O . GLN A 1 102 ? -1.816 0.477 -4.982 1.00 86.88 102 GLN A O 1
ATOM 818 N N . LYS A 1 103 ? -3.948 -0.254 -4.811 1.00 79.56 103 LYS A N 1
ATOM 819 C CA . LYS A 1 103 ? -4.536 1.081 -4.906 1.00 79.56 103 LYS A CA 1
ATOM 820 C C . LYS A 1 103 ? -4.021 1.935 -3.749 1.00 79.56 103 LYS A C 1
ATOM 822 O O . LYS A 1 103 ? -4.072 1.527 -2.589 1.00 79.56 103 LYS A O 1
ATOM 827 N N . THR A 1 104 ? -3.531 3.121 -4.079 1.00 73.94 104 THR A N 1
ATOM 828 C CA . THR A 1 104 ? -3.112 4.130 -3.109 1.00 73.94 104 THR A CA 1
ATOM 829 C C . THR A 1 104 ? -3.984 5.366 -3.259 1.00 73.94 104 THR A C 1
ATOM 831 O O . THR A 1 104 ? -4.512 5.660 -4.333 1.00 73.94 104 THR A O 1
ATOM 834 N N . CYS A 1 105 ? -4.094 6.142 -2.185 1.00 68.19 105 CYS A N 1
ATOM 835 C CA . CYS A 1 105 ? -4.668 7.485 -2.249 1.00 68.19 105 CYS A CA 1
ATOM 836 C C . CYS A 1 105 ? -3.696 8.525 -2.826 1.00 68.19 105 CYS A C 1
ATOM 838 O O . CYS A 1 105 ? -3.977 9.720 -2.800 1.00 68.19 105 CYS A O 1
ATOM 840 N N . PHE A 1 106 ? -2.578 8.078 -3.408 1.00 62.16 106 PHE A N 1
ATOM 841 C CA . PHE A 1 106 ? -1.513 8.926 -3.935 1.00 62.16 106 PHE A CA 1
ATOM 842 C C . PHE A 1 106 ? -1.989 9.903 -5.035 1.00 62.16 106 PHE A C 1
ATOM 844 O O . PHE A 1 106 ? -1.331 10.906 -5.289 1.00 62.16 106 PHE A O 1
ATOM 851 N N . MET A 1 107 ? -3.154 9.666 -5.661 1.00 54.16 107 MET A N 1
ATOM 852 C CA . MET A 1 107 ? -3.678 10.468 -6.783 1.00 54.16 107 MET A CA 1
ATOM 853 C C . MET A 1 107 ? -4.976 11.246 -6.502 1.00 54.16 107 MET A C 1
ATOM 855 O O . MET A 1 107 ? -5.464 11.942 -7.393 1.00 54.16 107 MET A O 1
ATOM 859 N N . ILE A 1 108 ? -5.578 11.138 -5.313 1.00 60.88 108 ILE A N 1
ATOM 860 C CA . ILE A 1 108 ? -6.906 11.714 -5.049 1.00 60.88 108 ILE A CA 1
ATOM 861 C C . ILE A 1 108 ? -6.838 12.542 -3.746 1.00 60.88 108 ILE A C 1
ATOM 863 O O . ILE A 1 108 ? -6.802 11.970 -2.663 1.00 60.88 108 ILE A O 1
ATOM 867 N N . PRO A 1 109 ? -6.841 13.892 -3.812 1.00 56.47 109 PRO A N 1
ATOM 868 C CA . PRO A 1 109 ? -6.723 14.762 -2.631 1.00 56.47 109 PRO A CA 1
ATOM 869 C C . PRO A 1 109 ? -7.869 14.634 -1.617 1.00 56.47 109 PRO A C 1
ATOM 871 O O . PRO A 1 109 ? -7.732 15.076 -0.485 1.00 56.47 109 PRO A O 1
ATOM 874 N N . GLN A 1 110 ? -9.005 14.077 -2.045 1.00 60.00 110 GLN A N 1
ATOM 875 C CA . GLN A 1 110 ? -10.190 13.803 -1.219 1.00 60.00 110 GLN A CA 1
ATOM 876 C C . GLN A 1 110 ? -10.356 12.306 -0.926 1.00 60.00 110 GLN A C 1
ATOM 878 O O . GLN A 1 110 ? -11.449 11.844 -0.624 1.00 60.00 110 GLN A O 1
ATOM 883 N N . CYS A 1 111 ? -9.296 11.526 -1.116 1.00 59.69 111 CYS A N 1
ATOM 884 C CA . CYS A 1 111 ? -9.318 10.096 -0.877 1.00 59.69 111 CYS A CA 1
ATOM 885 C C . CYS A 1 111 ? -9.218 9.863 0.611 1.00 59.69 111 CYS A C 1
ATOM 887 O O . CYS A 1 111 ? -8.134 9.958 1.188 1.00 59.69 111 CYS A O 1
ATOM 889 N N . ASP A 1 112 ? -10.359 9.589 1.215 1.00 57.47 112 ASP A N 1
ATOM 890 C CA . ASP A 1 112 ? -10.375 9.078 2.560 1.00 57.47 112 ASP A CA 1
ATOM 891 C C . ASP A 1 112 ? -10.031 7.582 2.505 1.00 57.47 112 ASP A C 1
ATOM 893 O O . ASP A 1 112 ? -10.785 6.769 1.967 1.00 57.47 112 ASP A O 1
ATOM 897 N N . LEU A 1 113 ? -8.852 7.207 3.013 1.00 55.28 113 LEU A N 1
ATOM 898 C CA . LEU A 1 113 ? -8.475 5.796 3.171 1.00 55.28 113 LEU A CA 1
ATOM 899 C C . LEU A 1 113 ? -9.375 5.071 4.183 1.00 55.28 113 LEU A C 1
ATOM 901 O O . LEU A 1 113 ? -9.260 3.855 4.303 1.00 55.28 113 LEU A O 1
ATOM 905 N N . THR A 1 114 ? -10.237 5.783 4.916 1.00 52.50 114 THR A N 1
ATOM 906 C CA . THR A 1 114 ? -11.290 5.167 5.730 1.00 52.50 114 THR A CA 1
ATOM 907 C C . THR A 1 114 ? -12.502 4.736 4.891 1.00 52.50 114 THR A C 1
ATOM 909 O O . THR A 1 114 ? -13.133 3.739 5.233 1.00 52.50 114 THR A O 1
ATOM 912 N N . ASP A 1 115 ? -12.765 5.392 3.749 1.00 48.16 115 ASP A N 1
ATOM 913 C CA . ASP A 1 115 ? -13.854 5.055 2.810 1.00 48.16 115 ASP A CA 1
ATOM 914 C C . ASP A 1 115 ? -13.449 4.015 1.756 1.00 48.16 115 ASP A C 1
ATOM 916 O O . ASP A 1 115 ? -14.294 3.330 1.171 1.00 48.16 115 ASP A O 1
ATOM 920 N N . ILE A 1 116 ? -12.149 3.887 1.477 1.00 54.88 116 ILE A N 1
ATOM 921 C CA . ILE A 1 116 ? -11.630 2.738 0.737 1.00 54.88 116 ILE A CA 1
ATOM 922 C C . ILE A 1 116 ? -11.413 1.651 1.788 1.00 54.88 116 ILE A C 1
ATOM 924 O O . ILE A 1 116 ? -10.496 1.815 2.594 1.00 54.88 116 ILE A O 1
ATOM 928 N N . PRO A 1 117 ? -12.199 0.552 1.819 1.00 55.75 117 PRO A N 1
ATOM 929 C CA . PRO A 1 117 ? -11.888 -0.562 2.712 1.00 55.75 117 PRO A CA 1
ATOM 930 C C . PRO A 1 117 ? -10.406 -0.885 2.544 1.00 55.75 117 PRO A C 1
ATOM 932 O O . PRO A 1 117 ? -9.929 -0.779 1.416 1.00 55.75 117 PRO A O 1
ATOM 935 N N . ARG A 1 118 ? -9.670 -1.190 3.626 1.00 64.00 118 ARG A N 1
ATOM 936 C CA . ARG A 1 118 ? -8.220 -1.477 3.606 1.00 64.00 118 ARG A CA 1
ATOM 937 C C . ARG A 1 118 ? -7.940 -2.695 2.724 1.00 64.00 118 ARG A C 1
ATOM 939 O O . ARG A 1 118 ? -7.685 -3.795 3.195 1.00 64.00 118 ARG A O 1
ATOM 946 N N . THR A 1 119 ? -8.074 -2.521 1.419 1.00 71.88 119 THR A N 1
ATOM 947 C CA . THR A 1 119 ? -8.008 -3.573 0.433 1.00 71.88 119 THR A CA 1
ATOM 948 C C . THR A 1 119 ? -6.546 -3.760 0.174 1.00 71.88 119 THR A C 1
ATOM 950 O O . THR A 1 119 ? -5.931 -2.886 -0.434 1.00 71.88 119 THR A O 1
ATOM 953 N N . LYS A 1 120 ? -5.986 -4.853 0.670 1.00 83.69 120 LYS A N 1
ATOM 954 C CA . LYS A 1 120 ? -4.642 -5.261 0.305 1.00 83.69 120 LYS A CA 1
ATOM 955 C C . LYS A 1 120 ? -4.710 -6.100 -0.964 1.00 83.69 120 LYS A C 1
ATOM 957 O O . LYS A 1 120 ? -5.612 -6.922 -1.132 1.00 83.69 120 LYS A O 1
ATOM 962 N N . SER A 1 121 ? -3.763 -5.866 -1.862 1.00 88.94 121 SER A N 1
ATOM 963 C CA . SER A 1 121 ? -3.515 -6.722 -3.016 1.00 88.94 121 SER A CA 1
ATOM 964 C C . SER A 1 121 ? -2.384 -7.692 -2.696 1.00 88.94 121 SER A C 1
ATOM 966 O O . SER A 1 121 ? -1.310 -7.248 -2.284 1.00 88.94 121 SER A O 1
ATOM 968 N N . TRP A 1 122 ? -2.582 -8.983 -2.932 1.00 92.94 122 TRP A N 1
ATOM 969 C CA . TRP A 1 122 ? -1.525 -9.987 -2.799 1.00 92.94 122 TRP A CA 1
ATOM 970 C C . TRP A 1 122 ? -1.690 -11.093 -3.835 1.00 92.94 122 TRP A C 1
ATOM 972 O O . TRP A 1 122 ? -2.732 -11.211 -4.486 1.00 92.94 122 TRP A O 1
ATOM 982 N N . CYS A 1 123 ? -0.654 -11.908 -3.984 1.00 95.75 123 CYS A N 1
ATOM 983 C CA . CYS A 1 123 ? -0.644 -13.024 -4.901 1.00 95.75 123 CYS A CA 1
ATOM 984 C C . CYS A 1 123 ? -1.162 -14.281 -4.201 1.00 95.75 123 CYS A C 1
ATOM 986 O O . CYS A 1 123 ? -0.488 -14.871 -3.358 1.00 95.75 123 CYS A O 1
ATOM 988 N N . LYS A 1 124 ? -2.381 -14.709 -4.533 1.00 95.62 124 LYS A N 1
ATOM 989 C CA . LYS A 1 124 ? -2.997 -15.916 -3.971 1.00 95.62 124 LYS A CA 1
ATOM 990 C C . LYS A 1 124 ? -3.277 -16.900 -5.086 1.00 95.62 124 LYS A C 1
ATOM 992 O O . LYS A 1 124 ? -3.915 -16.542 -6.062 1.00 95.62 124 LYS A O 1
ATOM 997 N N . GLU A 1 125 ? -2.820 -18.142 -4.927 1.00 96.00 125 GLU A N 1
ATOM 998 C CA . GLU A 1 125 ? -3.039 -19.193 -5.936 1.00 96.00 125 GLU A CA 1
ATOM 999 C C . GLU A 1 125 ? -2.591 -18.745 -7.345 1.00 96.00 125 GLU A C 1
ATOM 1001 O O . GLU A 1 125 ? -3.260 -19.007 -8.341 1.00 96.00 125 GLU A O 1
ATOM 1006 N N . ASN A 1 126 ? -1.451 -18.044 -7.411 1.00 97.56 126 ASN A N 1
ATOM 1007 C CA . ASN A 1 126 ? -0.856 -17.485 -8.630 1.00 97.56 126 ASN A CA 1
ATOM 1008 C C . ASN A 1 126 ? -1.708 -16.430 -9.352 1.00 97.56 126 ASN A C 1
ATOM 1010 O O . ASN A 1 126 ? -1.462 -16.155 -10.526 1.00 97.56 126 ASN A O 1
ATOM 1014 N N . VAL A 1 127 ? -2.676 -15.812 -8.675 1.00 97.69 127 VAL A N 1
ATOM 1015 C CA . VAL A 1 127 ? -3.433 -14.673 -9.202 1.00 97.69 127 VAL A CA 1
ATOM 1016 C C . VAL A 1 127 ? -3.470 -13.517 -8.211 1.00 97.69 127 VAL A C 1
ATOM 1018 O O . VAL A 1 127 ? -3.501 -13.711 -6.994 1.00 97.69 127 VAL A O 1
ATOM 1021 N N . CYS A 1 128 ? -3.454 -12.293 -8.728 1.00 96.56 128 CYS A N 1
ATOM 1022 C CA . CYS A 1 128 ? -3.621 -11.115 -7.895 1.00 96.56 128 CYS A CA 1
ATOM 1023 C C . CYS A 1 128 ? -5.058 -11.044 -7.393 1.00 96.56 128 CYS A C 1
ATOM 1025 O O . CYS A 1 128 ? -6.000 -11.001 -8.183 1.00 96.56 128 CYS A O 1
ATOM 1027 N N . VAL A 1 129 ? -5.223 -11.003 -6.076 1.00 94.19 129 VAL A N 1
ATOM 1028 C CA . VAL A 1 129 ? -6.527 -10.859 -5.430 1.00 94.19 129 VAL A CA 1
ATOM 1029 C C . VAL A 1 129 ? -6.560 -9.581 -4.612 1.00 94.19 129 VAL A C 1
ATOM 1031 O O . VAL A 1 129 ? -5.554 -9.181 -4.023 1.00 94.19 129 VAL A O 1
ATOM 1034 N N . LEU A 1 130 ? -7.729 -8.949 -4.572 1.00 87.50 130 LEU A N 1
ATOM 1035 C CA . LEU A 1 130 ? -8.026 -7.868 -3.646 1.00 87.50 130 LEU A CA 1
ATOM 1036 C C . LEU A 1 130 ? -8.815 -8.453 -2.484 1.00 87.50 130 LEU A C 1
ATOM 1038 O O . LEU A 1 130 ? -9.871 -9.050 -2.675 1.00 87.50 130 LEU A O 1
ATOM 1042 N N . SER A 1 131 ? -8.316 -8.267 -1.271 1.00 81.12 131 SER A N 1
ATOM 1043 C CA . SER A 1 131 ? -9.072 -8.598 -0.072 1.00 81.12 131 SER A CA 1
ATOM 1044 C C . SER A 1 131 ? -9.134 -7.383 0.811 1.00 81.12 131 SER A C 1
ATOM 1046 O O . SER A 1 131 ? -8.126 -6.713 1.030 1.00 81.12 131 SER A O 1
ATOM 1048 N N . VAL A 1 132 ? -10.311 -7.140 1.367 1.00 75.38 132 VAL A N 1
ATOM 1049 C CA . VAL A 1 132 ? -10.422 -6.279 2.535 1.00 75.38 132 VAL A CA 1
ATOM 1050 C C . VAL A 1 132 ? -9.652 -6.977 3.651 1.00 75.38 132 VAL A C 1
ATOM 1052 O O . VAL A 1 132 ? -9.919 -8.139 3.955 1.00 75.38 132 VAL A O 1
ATOM 1055 N N . GLU A 1 133 ? -8.631 -6.319 4.184 1.00 69.75 133 GLU A N 1
ATOM 1056 C CA . GLU A 1 133 ? -8.071 -6.709 5.466 1.00 69.75 133 GLU A CA 1
ATOM 1057 C C . GLU A 1 133 ? -9.150 -6.388 6.497 1.00 69.75 133 GLU A C 1
ATOM 1059 O O . GLU A 1 133 ? -9.472 -5.217 6.718 1.00 69.75 133 GLU A O 1
ATOM 1064 N N . GLU A 1 134 ? -9.789 -7.428 7.034 1.00 65.31 134 GLU A N 1
ATOM 1065 C CA . GLU A 1 134 ? -10.684 -7.258 8.171 1.00 65.31 134 GLU A CA 1
ATOM 1066 C C . GLU A 1 134 ? -9.866 -6.629 9.299 1.00 65.31 134 GLU A C 1
ATOM 1068 O O . GLU A 1 134 ? -8.760 -7.081 9.604 1.00 65.31 134 GLU A O 1
ATOM 1073 N N . ASP A 1 135 ? -10.374 -5.532 9.863 1.00 71.19 135 ASP A N 1
ATOM 1074 C CA . ASP A 1 135 ? -9.770 -4.939 11.049 1.00 71.19 135 ASP A CA 1
ATOM 1075 C C . ASP A 1 135 ? -9.723 -6.027 12.130 1.00 71.19 135 ASP A C 1
ATOM 1077 O O . ASP A 1 135 ? -10.735 -6.686 12.381 1.00 71.19 135 ASP A O 1
ATOM 1081 N N . GLU A 1 136 ? -8.552 -6.252 12.729 1.00 81.12 136 GLU A N 1
ATOM 1082 C CA . GLU A 1 136 ? -8.347 -7.281 13.754 1.00 81.12 136 GLU A CA 1
ATOM 1083 C C . GLU A 1 136 ? -9.416 -7.175 14.851 1.00 81.12 136 GLU A C 1
ATOM 1085 O O . GLU A 1 136 ? -10.012 -8.184 15.226 1.00 81.12 136 GLU A O 1
ATOM 1090 N N . CYS A 1 137 ? -9.780 -5.947 15.241 1.00 85.31 137 CYS A N 1
ATOM 1091 C CA . CYS A 1 137 ? -10.850 -5.710 16.202 1.00 85.31 137 CYS A CA 1
ATOM 1092 C C . CYS A 1 137 ? -12.195 -6.259 15.709 1.00 85.31 137 CYS A C 1
ATOM 1094 O O . CYS A 1 137 ? -12.897 -6.936 16.455 1.00 85.31 137 CYS A O 1
ATOM 1096 N N . VAL A 1 138 ? -12.541 -6.027 14.440 1.00 80.12 138 VAL A N 1
ATOM 1097 C CA . VAL A 1 138 ? -13.810 -6.480 13.848 1.00 80.12 138 VAL A CA 1
ATOM 1098 C C . VAL A 1 138 ? -13.872 -8.004 13.775 1.00 80.12 138 VAL A C 1
ATOM 1100 O O . VAL A 1 138 ? -14.934 -8.576 14.019 1.00 80.12 138 VAL A O 1
ATOM 1103 N N . SER A 1 139 ? -12.747 -8.672 13.504 1.00 81.12 139 SER A N 1
ATOM 1104 C CA . SER A 1 139 ? -12.686 -10.139 13.491 1.00 81.12 139 SER A CA 1
ATOM 1105 C C . SER A 1 139 ? -12.973 -10.758 14.868 1.00 81.12 139 SER A C 1
ATOM 1107 O O . SER A 1 139 ? -13.504 -11.866 14.957 1.00 81.12 139 SER A O 1
ATOM 1109 N N . GLU A 1 140 ? -12.703 -10.010 15.942 1.00 85.31 140 GLU A N 1
ATOM 1110 C CA . GLU A 1 140 ? -13.030 -10.370 17.324 1.00 85.31 140 GLU A CA 1
ATOM 1111 C C . GLU A 1 140 ? -14.402 -9.842 17.786 1.00 85.31 140 GLU A C 1
ATOM 1113 O O . GLU A 1 140 ? -14.784 -10.030 18.940 1.00 85.31 140 GLU A O 1
ATOM 1118 N N . GLY A 1 141 ? -15.173 -9.201 16.898 1.00 83.94 141 GLY A N 1
ATOM 1119 C CA . GLY A 1 141 ? -16.462 -8.589 17.234 1.00 83.94 141 GLY A CA 1
ATOM 1120 C C . GLY A 1 141 ? -16.348 -7.289 18.038 1.00 83.94 141 GLY A C 1
ATOM 1121 O O . GLY A 1 141 ? -17.316 -6.890 18.677 1.00 83.94 141 GLY A O 1
ATOM 1122 N N . MET A 1 142 ? -15.183 -6.642 18.015 1.00 89.75 142 MET A N 1
ATOM 1123 C CA . MET A 1 142 ? -14.872 -5.397 18.718 1.00 89.75 142 MET A CA 1
ATOM 1124 C C . MET A 1 142 ? -14.726 -4.214 17.753 1.00 89.75 142 MET A C 1
ATOM 1126 O O . MET A 1 142 ? -14.607 -4.363 16.534 1.00 89.75 142 MET A O 1
ATOM 1130 N N . LYS A 1 143 ? -14.681 -3.005 18.314 1.00 87.31 143 LYS A N 1
ATOM 1131 C CA . LYS A 1 143 ? -14.472 -1.751 17.590 1.00 87.31 143 LYS A CA 1
ATOM 1132 C C . LYS A 1 143 ? -13.075 -1.214 17.866 1.00 87.31 143 LYS A C 1
ATOM 1134 O O . LYS A 1 143 ? -12.610 -1.204 19.005 1.00 87.31 143 LYS A O 1
ATOM 1139 N N . LYS A 1 144 ? -12.406 -0.736 16.819 1.00 87.88 144 LYS A N 1
ATOM 1140 C CA . LYS A 1 144 ? -11.135 -0.028 16.951 1.00 87.88 144 LYS A CA 1
ATOM 1141 C C . LYS A 1 144 ? -11.394 1.410 17.390 1.00 87.88 144 LYS A C 1
ATOM 1143 O O . LYS A 1 144 ? -11.983 2.182 16.636 1.00 87.88 144 LYS A O 1
ATOM 1148 N N . ILE A 1 145 ? -10.947 1.767 18.588 1.00 88.31 145 ILE A N 1
ATOM 1149 C CA . ILE A 1 145 ? -11.090 3.109 19.162 1.00 88.31 145 ILE A CA 1
ATOM 1150 C C . ILE A 1 145 ? -9.722 3.675 19.546 1.00 88.31 145 ILE A C 1
ATOM 1152 O O . ILE A 1 145 ? -8.754 2.932 19.717 1.00 88.31 145 ILE A O 1
ATOM 1156 N N . LEU A 1 146 ? -9.616 4.997 19.669 1.00 87.69 146 LEU A N 1
ATOM 1157 C CA . LEU A 1 146 ? -8.407 5.631 20.194 1.00 87.69 146 LEU A CA 1
ATOM 1158 C C . LEU A 1 146 ? -8.197 5.246 21.662 1.00 87.69 146 LEU A C 1
ATOM 1160 O O . LEU A 1 146 ? -9.159 5.122 22.429 1.00 87.69 146 LEU A O 1
ATOM 1164 N N . GLU A 1 147 ? -6.937 5.066 22.065 1.00 88.06 147 GLU A N 1
ATOM 1165 C CA . GLU A 1 147 ? -6.619 4.840 23.474 1.00 88.06 147 GLU A CA 1
ATOM 1166 C C . GLU A 1 147 ? -7.138 5.997 24.340 1.00 88.06 147 GLU A C 1
ATOM 1168 O O . GLU A 1 147 ? -7.007 7.176 24.007 1.00 88.06 147 GLU A O 1
ATOM 1173 N N . LYS A 1 148 ? -7.685 5.660 25.510 1.00 84.69 148 LYS A N 1
ATOM 1174 C CA . LYS A 1 148 ? -8.277 6.605 26.470 1.00 84.69 148 LYS A CA 1
ATOM 1175 C C . LYS A 1 148 ? -7.374 7.788 26.846 1.00 84.69 148 LYS A C 1
ATOM 1177 O O . LYS A 1 148 ? -7.864 8.866 27.161 1.00 84.69 148 LYS A O 1
ATOM 1182 N N . ASN A 1 149 ? -6.059 7.591 26.839 1.00 83.50 149 ASN A N 1
ATOM 1183 C CA . ASN A 1 149 ? -5.055 8.596 27.204 1.00 83.50 149 ASN A CA 1
ATOM 1184 C C . ASN A 1 149 ? -4.713 9.585 26.068 1.00 83.50 149 ASN A C 1
ATOM 1186 O O . ASN A 1 149 ? -3.893 10.476 26.289 1.00 83.50 149 ASN A O 1
ATOM 1190 N N . GLN A 1 150 ? -5.301 9.433 24.876 1.00 86.12 150 GLN A N 1
ATOM 1191 C CA . GLN A 1 150 ? -5.067 10.325 23.730 1.00 86.12 150 GLN A CA 1
ATOM 1192 C C . GLN A 1 150 ? -5.950 11.576 23.736 1.00 86.12 150 GLN A C 1
ATOM 1194 O O . GLN A 1 150 ? -5.733 12.483 22.929 1.00 86.12 150 GLN A O 1
ATOM 1199 N N . TYR A 1 151 ? -6.912 11.630 24.656 1.00 83.62 151 TYR A N 1
ATOM 1200 C CA . TYR A 1 151 ? -7.825 12.747 24.841 1.00 83.62 151 TYR A CA 1
ATOM 1201 C C . TYR A 1 151 ? -7.411 13.605 26.037 1.00 83.62 151 TYR A C 1
ATOM 1203 O O . TYR A 1 151 ? -6.951 13.092 27.061 1.00 83.62 151 TYR A O 1
ATOM 1211 N N . ASP A 1 152 ? -7.598 14.917 25.919 1.00 82.50 152 ASP A N 1
ATOM 1212 C CA . ASP A 1 152 ? -7.536 15.820 27.064 1.00 82.50 152 ASP A CA 1
ATOM 1213 C C . ASP A 1 152 ? -8.828 15.777 27.909 1.00 82.50 152 ASP A C 1
ATOM 1215 O O . ASP A 1 152 ? -9.767 15.025 27.640 1.00 82.50 152 ASP A O 1
ATOM 1219 N N . GLU A 1 153 ? -8.890 16.608 28.952 1.00 83.12 153 GLU A N 1
ATOM 1220 C CA . GLU A 1 153 ? -10.058 16.713 29.840 1.00 83.12 153 GLU A CA 1
ATOM 1221 C C . GLU A 1 153 ? -11.346 17.199 29.146 1.00 83.12 153 GLU A C 1
ATOM 1223 O O . GLU A 1 153 ? -12.427 17.079 29.719 1.00 83.12 153 GLU A O 1
ATOM 1228 N N . ASN A 1 154 ? -11.246 17.723 27.921 1.00 86.81 154 ASN A N 1
A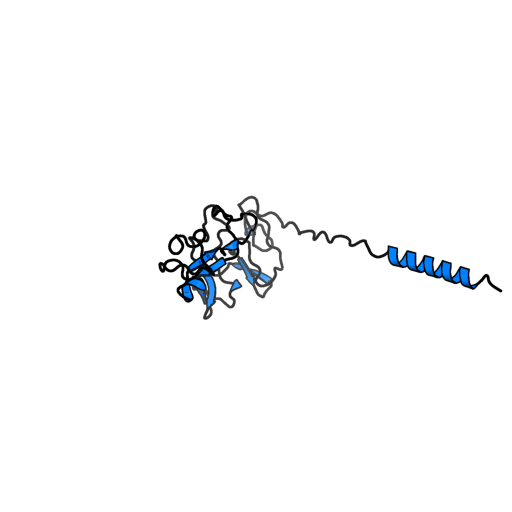TOM 1229 C CA . ASN A 1 154 ? -12.358 18.202 27.103 1.00 86.81 154 ASN A CA 1
ATOM 1230 C C . ASN A 1 154 ? -12.655 17.268 25.917 1.00 86.81 154 ASN A C 1
ATOM 1232 O O . ASN A 1 154 ? -13.367 17.668 24.994 1.00 86.81 154 ASN A O 1
ATOM 1236 N N . CYS A 1 155 ? -12.120 16.042 25.929 1.00 85.81 155 CYS A N 1
ATOM 1237 C CA . CYS A 1 155 ? -12.227 15.078 24.836 1.00 85.81 155 CYS A CA 1
ATOM 1238 C C . CYS A 1 155 ? -11.643 15.580 23.505 1.00 85.81 155 CYS A C 1
ATOM 1240 O O . CYS A 1 155 ? -12.130 15.227 22.431 1.00 85.81 155 CYS A O 1
ATOM 1242 N N . ILE A 1 156 ? -10.585 16.391 23.560 1.00 83.88 156 ILE A N 1
ATOM 1243 C CA . ILE A 1 156 ? -9.848 16.842 22.379 1.00 83.88 156 ILE A CA 1
ATOM 1244 C C . ILE A 1 156 ? -8.656 15.913 22.149 1.00 83.88 156 ILE A C 1
ATOM 1246 O O . ILE A 1 156 ? -7.846 15.683 23.048 1.00 83.88 156 ILE A O 1
ATOM 1250 N N . GLU A 1 157 ? -8.546 15.392 20.928 1.00 80.44 157 GLU A N 1
ATOM 1251 C CA . GLU A 1 157 ? -7.448 14.524 20.502 1.00 80.44 157 GLU A CA 1
ATOM 1252 C C . GLU A 1 157 ? -6.119 15.287 20.432 1.00 80.44 157 GLU A C 1
ATOM 1254 O O . GLU A 1 157 ? -6.024 16.402 19.905 1.00 80.44 157 GLU A O 1
ATOM 1259 N N . SER A 1 158 ? -5.052 14.660 20.923 1.00 67.25 158 SER A N 1
ATOM 1260 C CA . SER A 1 158 ? -3.702 15.208 20.815 1.00 67.25 158 SER A CA 1
ATOM 1261 C C . SER A 1 158 ? -3.182 15.133 19.374 1.00 67.25 158 SER A C 1
ATOM 1263 O O . SER A 1 158 ? -2.630 14.126 18.951 1.00 67.25 158 SER A O 1
ATOM 1265 N N . LEU A 1 159 ? -3.249 16.234 18.620 1.00 62.91 159 LEU A N 1
ATOM 1266 C CA . LEU A 1 159 ? -2.692 16.330 17.254 1.00 62.91 159 LEU A CA 1
ATOM 1267 C C . LEU A 1 159 ? -1.150 16.236 17.179 1.00 62.91 159 LEU A C 1
ATOM 1269 O O . LEU A 1 159 ? -0.560 16.444 16.120 1.00 62.91 159 LEU A O 1
ATOM 1273 N N . ALA A 1 160 ? -0.464 15.978 18.296 1.00 58.34 160 ALA A N 1
ATOM 1274 C CA . ALA A 1 160 ? 0.994 15.976 18.369 1.00 58.34 160 ALA A CA 1
ATOM 1275 C C . ALA A 1 160 ? 1.653 14.730 17.739 1.00 58.34 160 ALA A C 1
ATOM 1277 O O . ALA A 1 160 ? 2.879 14.708 17.612 1.00 58.34 160 ALA A O 1
ATOM 1278 N N . GLN A 1 161 ? 0.887 13.700 17.357 1.00 51.56 161 GLN A N 1
ATOM 1279 C CA . GLN A 1 161 ? 1.419 12.431 16.846 1.00 51.56 161 GLN A CA 1
ATOM 1280 C C . GLN A 1 161 ? 0.837 12.100 15.464 1.00 51.56 161 GLN A C 1
ATOM 1282 O O . GLN A 1 161 ? -0.359 12.244 15.237 1.00 51.56 161 GLN A O 1
ATOM 1287 N N . MET A 1 162 ? 1.700 11.671 14.531 1.00 50.81 162 MET A N 1
ATOM 1288 C CA . MET A 1 162 ? 1.305 11.298 13.159 1.00 50.81 162 MET A CA 1
ATOM 1289 C C . MET A 1 162 ? 0.515 9.981 13.098 1.00 50.81 162 MET A C 1
ATOM 1291 O O . MET A 1 162 ? -0.219 9.765 12.140 1.00 50.81 162 MET A O 1
ATOM 1295 N N . GLU A 1 163 ? 0.644 9.128 14.115 1.00 61.88 163 GLU A N 1
ATOM 1296 C CA . GLU A 1 163 ? -0.153 7.916 14.302 1.00 61.88 163 GLU A CA 1
ATOM 1297 C C . GLU A 1 163 ? -0.598 7.876 15.763 1.00 61.88 163 GLU A C 1
ATOM 1299 O O . GLU A 1 163 ? 0.239 7.796 16.663 1.00 61.88 163 GLU A O 1
ATOM 1304 N N . LEU A 1 164 ? -1.904 7.990 16.004 1.00 72.19 164 LEU A N 1
ATOM 1305 C CA . LEU A 1 164 ? -2.453 7.890 17.351 1.00 72.19 164 LEU A CA 1
ATOM 1306 C C . LEU A 1 164 ? -2.643 6.413 17.725 1.00 72.19 164 LEU A C 1
ATOM 1308 O O . LEU A 1 164 ? -3.158 5.646 16.905 1.00 72.19 164 LEU A O 1
ATOM 1312 N N . PRO A 1 165 ? -2.251 5.995 18.940 1.00 82.56 165 PRO A N 1
ATOM 1313 C CA . PRO A 1 165 ? -2.442 4.626 19.384 1.00 82.56 165 PRO A CA 1
ATOM 1314 C C . PRO A 1 165 ? -3.934 4.301 19.542 1.00 82.56 165 PRO A C 1
ATOM 1316 O O . PRO A 1 165 ? -4.732 5.096 20.047 1.00 82.56 165 PRO A O 1
ATOM 1319 N N . THR A 1 166 ? -4.299 3.103 19.096 1.00 86.56 166 THR A N 1
ATOM 1320 C CA . THR A 1 166 ? -5.670 2.578 19.067 1.00 86.56 166 THR A CA 1
ATOM 1321 C C . THR A 1 166 ? -5.735 1.219 19.746 1.00 86.56 166 THR A C 1
ATOM 1323 O O . THR A 1 166 ? -4.795 0.436 19.615 1.00 86.56 166 THR A O 1
ATOM 1326 N N . VAL A 1 167 ? -6.876 0.899 20.350 1.00 90.25 167 VAL A N 1
ATOM 1327 C CA . VAL A 1 167 ? -7.183 -0.395 20.976 1.00 90.25 167 VAL A CA 1
ATOM 1328 C C . VAL A 1 167 ? -8.491 -0.968 20.431 1.00 90.25 167 VAL A C 1
ATOM 1330 O O . VAL A 1 167 ? -9.338 -0.226 19.933 1.00 90.25 167 VAL A O 1
ATOM 1333 N N . CYS A 1 168 ? -8.656 -2.286 20.531 1.00 92.00 168 CYS A N 1
ATOM 1334 C CA . CYS A 1 168 ? -9.939 -2.950 20.316 1.00 92.00 168 CYS A CA 1
ATOM 1335 C C . CYS A 1 168 ? -10.744 -2.920 21.619 1.00 92.00 168 CYS A C 1
ATOM 1337 O O . CYS A 1 168 ? -10.219 -3.307 22.662 1.00 92.00 168 CYS A O 1
ATOM 1339 N N . ALA A 1 169 ? -11.990 -2.456 21.567 1.00 91.12 169 ALA A N 1
ATOM 1340 C CA . ALA A 1 169 ? -12.888 -2.388 22.718 1.00 91.12 169 ALA A CA 1
ATOM 1341 C C . ALA A 1 169 ? -14.325 -2.769 22.314 1.00 91.12 169 ALA A C 1
ATOM 1343 O O . ALA A 1 169 ? -14.680 -2.597 21.141 1.00 91.12 169 ALA A O 1
ATOM 1344 N N . PRO A 1 170 ? -15.162 -3.262 23.245 1.00 90.44 170 PRO A N 1
ATOM 1345 C CA . PRO A 1 170 ? -16.558 -3.639 22.992 1.00 90.44 170 PRO A CA 1
ATOM 1346 C C . PRO A 1 170 ? -17.517 -2.442 22.812 1.00 90.44 170 PRO A C 1
ATOM 1348 O O . PRO A 1 170 ? -18.714 -2.579 23.022 1.00 90.44 170 PRO A O 1
ATOM 1351 N N . CYS A 1 171 ? -17.005 -1.305 22.340 1.00 89.69 171 CYS A N 1
ATOM 1352 C CA . CYS A 1 171 ? -17.742 -0.056 22.234 1.00 89.69 171 CYS A CA 1
ATOM 1353 C C . CYS A 1 171 ? -19.017 -0.171 21.366 1.00 89.69 171 CYS A C 1
ATOM 1355 O O . CYS A 1 171 ? -18.937 -0.531 20.182 1.00 89.69 171 CYS A O 1
ATOM 1357 N N . GLY A 1 172 ? -20.166 0.191 21.942 1.00 86.31 172 GLY A N 1
ATOM 1358 C CA . GLY A 1 172 ? -21.515 0.106 21.382 1.00 86.31 172 GLY A CA 1
ATOM 1359 C C . GLY A 1 172 ? -22.391 -0.995 21.994 1.00 86.31 172 GLY A C 1
ATOM 1360 O O . GLY A 1 172 ? -23.373 -1.391 21.355 1.00 86.31 172 GLY A O 1
ATOM 1361 N N . ASP A 1 173 ? -22.039 -1.525 23.170 1.00 91.44 173 ASP A N 1
ATOM 1362 C CA . ASP A 1 173 ? -22.773 -2.596 23.862 1.00 91.44 173 ASP A CA 1
ATOM 1363 C C . ASP A 1 173 ? -23.567 -2.137 25.107 1.00 91.44 173 ASP A C 1
ATOM 1365 O O . ASP A 1 173 ? -24.160 -2.969 25.802 1.00 91.44 173 ASP A O 1
ATOM 1369 N N . ASP A 1 174 ? -23.633 -0.823 25.349 1.00 89.69 174 ASP A N 1
ATOM 1370 C CA . ASP A 1 174 ? -24.244 -0.163 26.508 1.00 89.69 174 ASP A CA 1
ATOM 1371 C C . ASP A 1 174 ? -23.550 -0.479 27.863 1.00 89.69 174 ASP A C 1
ATOM 1373 O O . ASP A 1 174 ? -24.125 -0.224 28.932 1.00 89.69 174 ASP A O 1
ATOM 1377 N N . ILE A 1 175 ? -22.325 -1.032 27.870 1.00 92.62 175 ILE A N 1
ATOM 1378 C CA . ILE A 1 175 ? -21.554 -1.376 29.078 1.00 92.62 175 ILE A CA 1
ATOM 1379 C C . ILE A 1 175 ? -20.156 -0.740 29.044 1.00 92.62 175 ILE A C 1
ATOM 1381 O O . ILE A 1 175 ? -19.226 -1.268 28.457 1.00 92.62 175 ILE A O 1
ATOM 1385 N N . CYS A 1 176 ? -19.955 0.325 29.826 1.00 92.81 176 CYS A N 1
ATOM 1386 C CA . CYS A 1 176 ? -18.651 0.992 29.911 1.00 92.81 176 CYS A CA 1
ATOM 1387 C C . CYS A 1 176 ? -17.531 0.106 30.507 1.00 92.81 176 CYS A C 1
ATOM 1389 O O . CYS A 1 176 ? -17.467 -0.091 31.733 1.00 92.81 176 CYS A O 1
ATOM 1391 N N . ASP A 1 177 ? -16.578 -0.340 29.682 1.00 92.12 177 ASP A N 1
ATOM 1392 C CA . ASP A 1 177 ? -15.324 -0.938 30.153 1.00 92.12 177 ASP A CA 1
ATOM 1393 C C . ASP A 1 177 ? -14.337 0.158 30.563 1.00 92.12 177 ASP A C 1
ATOM 1395 O O . ASP A 1 177 ? -13.545 0.667 29.776 1.00 92.12 177 ASP A O 1
ATOM 1399 N N . VAL A 1 178 ? -14.307 0.492 31.852 1.00 90.12 178 VAL A N 1
ATOM 1400 C CA . VAL A 1 178 ? -13.451 1.561 32.394 1.00 90.12 178 VAL A CA 1
ATOM 1401 C C . VAL A 1 178 ? -11.944 1.409 32.121 1.00 90.12 178 VAL A C 1
ATOM 1403 O O . VAL A 1 178 ? -11.209 2.393 32.302 1.00 90.12 178 VAL A O 1
ATOM 1406 N N . GLN A 1 179 ? -11.467 0.217 31.734 1.00 89.62 179 GLN A N 1
ATOM 1407 C CA . GLN A 1 179 ? -10.063 -0.018 31.384 1.00 89.62 179 GLN A CA 1
ATOM 1408 C C . GLN A 1 179 ? -9.724 0.458 29.969 1.00 89.62 179 GLN A C 1
ATOM 1410 O O . GLN A 1 179 ? -8.626 0.975 29.762 1.00 89.62 179 GLN A O 1
ATOM 1415 N N . LEU A 1 180 ? -10.654 0.317 29.025 1.00 90.12 180 LEU A N 1
ATOM 1416 C CA . LEU A 1 180 ? -10.447 0.615 27.603 1.00 90.12 180 LEU A CA 1
ATOM 1417 C C . LEU A 1 180 ? -11.232 1.854 27.145 1.00 90.12 180 LEU A C 1
ATOM 1419 O O . LEU A 1 180 ? -10.778 2.611 26.284 1.00 90.12 180 LEU A O 1
ATOM 1423 N N . GLU A 1 181 ? -12.368 2.110 27.779 1.00 91.44 181 GLU A N 1
ATOM 1424 C CA . GLU A 1 181 ? -13.367 3.089 27.383 1.00 91.44 181 GLU A CA 1
ATOM 1425 C C . GLU A 1 181 ? -13.459 4.272 28.361 1.00 91.44 181 GLU A C 1
ATOM 1427 O O . GLU A 1 181 ? -12.986 4.290 29.513 1.00 91.44 181 GLU A O 1
ATOM 1432 N N . SER A 1 182 ? -14.036 5.340 27.834 1.00 91.56 182 SER A N 1
ATOM 1433 C CA . SER A 1 182 ? -14.287 6.620 28.470 1.00 91.56 182 SER A CA 1
ATOM 1434 C C . SER A 1 182 ? -15.361 7.356 27.682 1.00 91.56 182 SER A C 1
ATOM 1436 O O . SER A 1 182 ? -15.584 7.071 26.506 1.00 91.56 182 SER A O 1
ATOM 1438 N N . SER A 1 183 ? -15.949 8.383 28.287 1.00 91.69 183 SER A N 1
ATOM 1439 C CA . SER A 1 183 ? -16.891 9.270 27.601 1.00 91.69 183 SER A CA 1
ATOM 1440 C C . SER A 1 183 ? -16.303 9.965 26.361 1.00 91.69 183 SER A C 1
ATOM 1442 O O . SER A 1 183 ? -17.064 10.455 25.535 1.00 91.69 183 SER A O 1
ATOM 1444 N N . CYS A 1 184 ? -14.972 10.005 26.204 1.00 89.94 184 CYS A N 1
ATOM 1445 C CA . CYS A 1 184 ? -14.315 10.622 25.051 1.00 89.94 184 CYS A CA 1
ATOM 1446 C C . CYS A 1 184 ? -14.132 9.673 23.857 1.00 89.94 184 CYS A C 1
ATOM 1448 O O . CYS A 1 184 ? -14.287 10.105 22.720 1.00 89.94 184 CYS A O 1
ATOM 1450 N N . ASN A 1 185 ? -13.803 8.398 24.095 1.00 89.94 185 ASN A N 1
ATOM 1451 C CA . ASN A 1 185 ? -13.524 7.425 23.027 1.00 89.94 185 ASN A CA 1
ATOM 1452 C C . ASN A 1 185 ? -14.683 6.447 22.767 1.00 89.94 185 ASN A C 1
ATOM 1454 O O . ASN A 1 185 ? -14.758 5.887 21.676 1.00 89.94 185 ASN A O 1
ATOM 1458 N N . CYS A 1 186 ? -15.593 6.282 23.733 1.00 91.69 186 CYS A N 1
ATOM 1459 C CA . CYS A 1 186 ? -16.831 5.520 23.603 1.00 91.69 186 CYS A CA 1
ATOM 1460 C C . CYS A 1 186 ? -17.997 6.214 24.349 1.00 91.69 186 CYS A C 1
ATOM 1462 O O . CYS A 1 186 ? -18.410 5.787 25.430 1.00 91.69 186 CYS A O 1
ATOM 1464 N N . PRO A 1 187 ? -18.529 7.329 23.812 1.00 90.19 187 PRO A N 1
ATOM 1465 C CA . PRO A 1 187 ? -19.601 8.092 24.461 1.00 90.19 187 PRO A CA 1
ATOM 1466 C C . PRO A 1 187 ? -20.940 7.348 24.522 1.00 90.19 187 PRO A C 1
ATOM 1468 O O . PRO A 1 187 ? -21.809 7.737 25.297 1.00 90.19 187 PRO A O 1
ATOM 1471 N N . GLU A 1 188 ? -21.122 6.324 23.688 1.00 89.12 188 GLU A N 1
ATOM 1472 C CA . GLU A 1 188 ? -22.326 5.491 23.672 1.00 89.12 188 GLU A CA 1
ATOM 1473 C C . GLU A 1 188 ? -22.453 4.634 24.941 1.00 89.12 188 GLU A C 1
ATOM 1475 O O . GLU A 1 188 ? -23.541 4.580 25.510 1.00 89.12 188 GLU A O 1
ATOM 1480 N N . ASP A 1 189 ? -21.339 4.113 25.465 1.00 91.50 189 ASP A N 1
ATOM 1481 C CA . ASP A 1 189 ? -21.355 3.216 26.629 1.00 91.50 189 ASP A CA 1
ATOM 1482 C C . ASP A 1 189 ? -21.018 3.925 27.953 1.00 91.50 189 ASP A C 1
ATOM 1484 O O . ASP A 1 189 ? -21.515 3.547 29.016 1.00 91.50 189 ASP A O 1
ATOM 1488 N N . CYS A 1 190 ? -20.186 4.976 27.915 1.00 89.31 190 CYS A N 1
ATOM 1489 C CA . CYS A 1 190 ? -19.597 5.623 29.100 1.00 89.31 190 CYS A CA 1
ATOM 1490 C C . CYS A 1 190 ? -20.165 7.021 29.439 1.00 89.31 190 CYS A C 1
ATOM 1492 O O . CYS A 1 190 ? -19.438 7.843 30.009 1.00 89.31 190 CYS A O 1
ATOM 1494 N N . ALA A 1 191 ? -21.418 7.301 29.060 1.00 81.25 191 ALA A N 1
ATOM 1495 C CA . ALA A 1 191 ? -22.086 8.604 29.221 1.00 81.25 191 ALA A CA 1
ATOM 1496 C C . ALA A 1 191 ? -22.171 9.136 30.668 1.00 81.25 191 ALA A C 1
ATOM 1498 O O . ALA A 1 191 ? -22.424 8.346 31.609 1.00 81.25 191 ALA A O 1
#

Sequence (191 aa):
MKSLSSFLFLIFFIFLLLLVSCTQKTNGNEIKQEQGIDCREHSACPSGVCNHYKADLGTCAIEPCSTGEKTDNNNFFCNLDRRWESSKIENEQCDFDYECYQKTCFMIPQCDLTDIPRTKSWCKENVCVLSVEEDECVSEGMKKILEKNQYDENCIESLAQMELPTVCAPCGDDICDVQLESSCNCPEDCA